Protein AF-A0A5C8RQK4-F1 (afdb_monomer)

pLDDT: mean 70.95, std 14.76, range [38.5, 92.75]

Sequence (192 aa):
AADLPRRAPPPVFTPVPVFTWTGAYFGINAGYGFDASERRGATVVGVSPQNAIFAGPAGGNRAGVLAFGGNRANDGFTGGGQVGYNYQFTPGSGVVIGVEADAQYVDFGQGRNRFSSATVAGGGILPGNLIYNPAGISSLDYFGTVRGRLGYAFDRTLVYGTGGFAYGSGGGRDFGSGVSRNDFQTGWAAGA

Nearest PDB structures (foldseek):
  8b0g-assembly1_B  TM=1.466E-01  e=3.497E-01  Homo sapiens

Secondary structure (DSSP, 8-state):
-PPPP-PPPPP-----------EEEEEEEEEEE---S--EEEEEEEE-GGG--EE-TTSSEE-EEEEEEEE----EEEEEEEEEEEEESSTTT-EEEEEEEEEEEEEE--PPEEEEEEESTT-EEPTT-----SS--EEEEEEEEEEEEEEEEETTEEEEEEEEEEEEEEEEEPTTT--EEEEEEEEEEEE-

Structure (mmCIF, N/CA/C/O backbone):
data_AF-A0A5C8RQK4-F1
#
_entry.id   AF-A0A5C8RQK4-F1
#
loop_
_atom_site.group_PDB
_atom_site.id
_atom_site.type_symbol
_atom_site.label_atom_id
_atom_site.label_alt_id
_atom_site.label_comp_id
_atom_site.label_asym_id
_atom_site.label_entity_id
_atom_site.label_seq_id
_atom_site.pdbx_PDB_ins_code
_atom_site.Cartn_x
_atom_site.Cartn_y
_atom_site.Cartn_z
_atom_site.occupancy
_atom_site.B_iso_or_equiv
_atom_site.auth_seq_id
_atom_site.auth_comp_id
_atom_site.auth_asym_id
_atom_site.auth_atom_id
_atom_site.pdbx_PDB_model_num
ATOM 1 N N . ALA A 1 1 ? -56.933 -27.175 63.019 1.00 41.28 1 ALA A N 1
ATOM 2 C CA . ALA A 1 1 ? -55.684 -26.942 62.270 1.00 41.28 1 ALA A CA 1
ATOM 3 C C . ALA A 1 1 ? -55.904 -25.718 61.391 1.00 41.28 1 ALA A C 1
ATOM 5 O O . ALA A 1 1 ? -56.891 -25.707 60.668 1.00 41.28 1 ALA A O 1
ATOM 6 N N . ALA A 1 2 ? -55.095 -24.669 61.547 1.00 42.94 2 ALA A N 1
ATOM 7 C CA . ALA A 1 2 ? -55.205 -23.433 60.772 1.00 42.94 2 ALA A CA 1
ATOM 8 C C . ALA A 1 2 ? -54.244 -23.502 59.578 1.00 42.94 2 ALA A C 1
ATOM 10 O O . ALA A 1 2 ? -53.072 -23.828 59.762 1.00 42.94 2 ALA A O 1
ATOM 11 N N . ASP A 1 3 ? -54.766 -23.251 58.380 1.00 51.94 3 ASP A N 1
ATOM 12 C CA . ASP A 1 3 ? -54.028 -23.274 57.117 1.00 51.94 3 ASP A CA 1
ATOM 13 C C . ASP A 1 3 ? -53.194 -21.989 56.975 1.00 51.94 3 ASP A C 1
ATOM 15 O O . ASP A 1 3 ? -53.690 -20.880 57.191 1.00 51.94 3 ASP A O 1
ATOM 19 N N . LEU A 1 4 ? -51.903 -22.143 56.682 1.00 55.47 4 LEU A N 1
ATOM 20 C CA . LEU A 1 4 ? -50.952 -21.037 56.556 1.00 55.47 4 LEU A CA 1
ATOM 21 C C . LEU A 1 4 ? -51.111 -20.377 55.177 1.00 55.47 4 LEU A C 1
ATOM 23 O O . LEU A 1 4 ? -51.179 -21.084 54.171 1.00 55.47 4 LEU A O 1
ATOM 27 N N . PRO A 1 5 ? -51.097 -19.036 55.071 1.00 55.34 5 PRO A N 1
ATOM 28 C CA . PRO A 1 5 ? -51.190 -18.381 53.775 1.00 55.34 5 PRO A CA 1
ATOM 29 C C . PRO A 1 5 ? -49.959 -18.713 52.922 1.00 55.34 5 PRO A C 1
ATOM 31 O O . PRO A 1 5 ? -48.816 -18.426 53.286 1.00 55.34 5 PRO A O 1
ATOM 34 N N . ARG A 1 6 ? -50.205 -19.319 51.756 1.00 57.88 6 ARG A N 1
ATOM 35 C CA . ARG A 1 6 ? -49.193 -19.615 50.739 1.00 57.88 6 ARG A CA 1
ATOM 36 C C . ARG A 1 6 ? -48.473 -18.326 50.338 1.00 57.88 6 ARG A C 1
ATOM 38 O O . ARG A 1 6 ? -49.058 -17.437 49.723 1.00 57.88 6 ARG A O 1
ATOM 45 N N . ARG A 1 7 ? -47.177 -18.253 50.646 1.00 54.84 7 ARG A N 1
ATOM 46 C CA . ARG A 1 7 ? -46.289 -17.172 50.208 1.00 54.84 7 ARG A CA 1
ATOM 47 C C . ARG A 1 7 ? -46.225 -17.169 48.679 1.00 54.84 7 ARG A C 1
ATOM 49 O O . ARG A 1 7 ? -45.820 -18.162 48.073 1.00 54.84 7 ARG A O 1
ATOM 56 N N . ALA A 1 8 ? -46.653 -16.073 48.057 1.00 61.91 8 ALA A N 1
ATOM 57 C CA . ALA A 1 8 ? -46.506 -15.883 46.620 1.00 61.91 8 ALA A CA 1
ATOM 58 C C . ALA A 1 8 ? -45.006 -15.875 46.249 1.00 61.91 8 ALA A C 1
ATOM 60 O O . ALA A 1 8 ? -44.211 -15.280 46.988 1.00 61.91 8 ALA A O 1
ATOM 61 N N . PRO A 1 9 ? -44.599 -16.531 45.144 1.00 63.09 9 PRO A N 1
ATOM 62 C CA . PRO A 1 9 ? -43.238 -16.429 44.634 1.00 63.09 9 PRO A CA 1
ATOM 63 C C . PRO A 1 9 ? -42.895 -14.955 44.371 1.00 63.09 9 PRO A C 1
ATOM 65 O O . PRO A 1 9 ? -43.750 -14.230 43.853 1.00 63.09 9 PRO A O 1
ATOM 68 N N . PRO A 1 10 ? -41.686 -14.489 44.730 1.00 66.69 10 PRO A N 1
ATOM 69 C CA . PRO A 1 10 ? -41.273 -13.130 44.418 1.00 66.69 10 PRO A CA 1
ATOM 70 C C . PRO A 1 10 ? -41.375 -12.887 42.900 1.00 66.69 10 PRO A C 1
ATOM 72 O O . PRO A 1 10 ? -41.090 -13.807 42.125 1.00 66.69 10 PRO A O 1
ATOM 75 N N . PRO A 1 11 ? -41.788 -11.681 42.464 1.00 66.06 11 PRO A N 1
ATOM 76 C CA . PRO A 1 11 ? -41.844 -11.341 41.049 1.00 66.06 11 PRO A CA 1
ATOM 77 C C . PRO A 1 11 ? -40.489 -11.623 40.400 1.00 66.06 11 PRO A C 1
ATOM 79 O O . PRO A 1 11 ? -39.452 -11.192 40.908 1.00 66.06 11 PRO A O 1
ATOM 82 N N . VAL A 1 12 ? -40.494 -12.353 39.285 1.00 61.59 12 VAL A N 1
ATOM 83 C CA . VAL A 1 12 ? -39.283 -12.561 38.490 1.00 61.59 12 VAL A CA 1
ATOM 84 C C . VAL A 1 12 ? -38.897 -11.203 37.913 1.00 61.59 12 VAL A C 1
ATOM 86 O O . VAL A 1 12 ? -39.587 -10.675 37.044 1.00 61.59 12 VAL A O 1
ATOM 89 N N . PHE A 1 13 ? -37.821 -10.612 38.430 1.00 52.38 13 PHE A N 1
ATOM 90 C CA . PHE A 1 13 ? -37.256 -9.390 37.876 1.00 52.38 13 PHE A CA 1
ATOM 91 C C . PHE A 1 13 ? -36.655 -9.730 36.512 1.00 52.38 13 PHE A C 1
ATOM 93 O O . PHE A 1 13 ? -35.546 -10.252 36.421 1.00 52.38 13 PHE A O 1
ATOM 100 N N . THR A 1 14 ? -37.403 -9.482 35.441 1.00 54.56 14 THR A N 1
ATOM 101 C CA . THR A 1 14 ? -36.837 -9.467 34.096 1.00 54.56 14 THR A CA 1
ATOM 102 C C . THR A 1 14 ? -36.140 -8.120 33.932 1.00 54.56 14 THR A C 1
ATOM 104 O O . THR A 1 14 ? -36.841 -7.102 33.931 1.00 54.56 14 THR A O 1
ATOM 107 N N . PRO A 1 15 ? -34.799 -8.058 33.842 1.00 58.47 15 PRO A N 1
ATOM 108 C CA . PRO A 1 15 ? -34.129 -6.794 33.582 1.00 58.47 15 PRO A CA 1
ATOM 109 C C . PRO A 1 15 ? -34.704 -6.210 32.292 1.00 58.47 15 PRO A C 1
ATOM 111 O O . PRO A 1 15 ? -34.715 -6.873 31.253 1.00 58.47 15 PRO A O 1
ATOM 114 N N . VAL A 1 16 ? -35.241 -4.991 32.379 1.00 59.34 16 VAL A N 1
ATOM 115 C CA . VAL A 1 16 ? -35.708 -4.251 31.205 1.00 59.34 16 VAL A CA 1
ATOM 116 C C . VAL A 1 16 ? -34.526 -4.176 30.239 1.00 59.34 16 VAL A C 1
ATOM 118 O O . VAL A 1 16 ? -33.445 -3.775 30.678 1.00 59.34 16 VAL A O 1
ATOM 121 N N . PRO A 1 17 ? -34.674 -4.571 28.962 1.00 57.50 17 PRO A N 1
ATOM 122 C CA . PRO A 1 17 ? -33.604 -4.431 27.986 1.00 57.50 17 PRO A CA 1
ATOM 123 C C . PRO A 1 17 ? -33.284 -2.944 27.819 1.00 57.50 17 PRO A C 1
ATOM 125 O O . PRO A 1 17 ? -33.982 -2.217 27.114 1.00 57.50 17 PRO A O 1
ATOM 128 N N . VAL A 1 18 ? -32.258 -2.466 28.518 1.00 66.00 18 VAL A N 1
ATOM 129 C CA . VAL A 1 18 ? -31.740 -1.115 28.322 1.00 66.00 18 VAL A CA 1
ATOM 130 C C . VAL A 1 18 ? -30.799 -1.196 27.133 1.00 66.00 18 VAL A C 1
ATOM 132 O O . VAL A 1 18 ? -29.869 -2.003 27.124 1.00 66.00 18 VAL A O 1
ATOM 135 N N . PHE A 1 19 ? -31.062 -0.381 26.114 1.00 66.12 19 PHE A N 1
ATOM 136 C CA . PHE A 1 19 ? -30.133 -0.210 25.008 1.00 66.12 19 PHE A CA 1
ATOM 137 C C . PHE A 1 19 ? -28.755 0.171 25.567 1.00 66.12 19 PHE A C 1
ATOM 139 O O . PHE A 1 19 ? -28.634 1.106 26.360 1.00 66.12 19 PHE A O 1
ATOM 146 N N . THR A 1 20 ? -27.732 -0.589 25.190 1.00 72.69 20 THR A N 1
ATOM 147 C CA . THR A 1 20 ? -26.355 -0.380 25.628 1.00 72.69 20 THR A CA 1
ATOM 148 C C . THR A 1 20 ? -25.448 -0.351 24.416 1.00 72.69 20 THR A C 1
ATOM 150 O O . THR A 1 20 ? -25.589 -1.165 23.504 1.00 72.69 20 THR A O 1
ATOM 153 N N . TRP A 1 21 ? -24.498 0.578 24.424 1.00 76.62 21 TRP A N 1
ATOM 154 C CA . TRP A 1 21 ? -23.423 0.609 23.439 1.00 76.62 21 TRP A CA 1
ATOM 155 C C . TRP A 1 21 ? -22.347 -0.441 23.731 1.00 76.62 21 TRP A C 1
ATOM 157 O O . TRP A 1 21 ? -21.416 -0.575 22.942 1.00 76.62 21 TRP A O 1
ATOM 167 N N . THR A 1 22 ? -22.456 -1.188 24.839 1.00 83.69 22 THR A N 1
ATOM 168 C CA . THR A 1 22 ? -21.525 -2.270 25.171 1.00 83.69 22 THR A CA 1
ATOM 169 C C . THR A 1 22 ? -21.637 -3.411 24.167 1.00 83.69 22 THR A C 1
ATOM 171 O O . THR A 1 22 ? -22.677 -4.061 24.067 1.00 83.69 22 THR A O 1
ATOM 174 N N . GLY A 1 23 ? -20.540 -3.698 23.471 1.00 83.88 23 GLY A N 1
ATOM 175 C CA . GLY A 1 23 ? -20.480 -4.792 22.512 1.00 83.88 23 GLY A CA 1
ATOM 176 C C . GLY A 1 23 ? -19.185 -4.824 21.709 1.00 83.88 23 GLY A C 1
ATOM 177 O O . GLY A 1 23 ? -18.544 -3.796 21.476 1.00 83.88 23 GLY A O 1
ATOM 178 N N . ALA A 1 24 ? -18.816 -6.030 21.277 1.00 88.75 24 ALA A N 1
ATOM 179 C CA . ALA A 1 24 ? -17.803 -6.232 20.251 1.00 88.75 24 ALA A CA 1
ATOM 180 C C . ALA A 1 24 ? -18.425 -6.017 18.871 1.00 88.75 24 ALA A C 1
ATOM 182 O O . ALA A 1 24 ? -19.568 -6.410 18.629 1.00 88.75 24 ALA A O 1
ATOM 183 N N . TYR A 1 25 ? -17.657 -5.450 17.954 1.00 86.12 25 TYR A N 1
ATOM 184 C CA . TYR A 1 25 ? -18.027 -5.382 16.552 1.00 86.12 25 TYR A CA 1
ATOM 185 C C . TYR A 1 25 ? -16.796 -5.587 15.677 1.00 86.12 25 TYR A C 1
ATOM 187 O O . TYR A 1 25 ? -15.661 -5.335 16.081 1.00 86.12 25 TYR A O 1
ATOM 195 N N . PHE A 1 26 ? -17.029 -6.049 14.460 1.00 91.81 26 PHE A N 1
ATOM 196 C CA . PHE A 1 26 ? -15.998 -6.189 13.448 1.00 91.81 26 PHE A CA 1
ATOM 197 C C . PHE A 1 26 ? -16.588 -5.850 12.083 1.00 91.81 26 PHE A C 1
ATOM 199 O O . PHE A 1 26 ? -17.802 -5.911 11.882 1.00 91.81 26 PHE A O 1
ATOM 206 N N . GLY A 1 27 ? -15.723 -5.480 11.153 1.00 86.50 27 GLY A N 1
ATOM 207 C CA . GLY A 1 27 ? -16.063 -5.201 9.771 1.00 86.50 27 GLY A CA 1
ATOM 208 C C . GLY A 1 27 ? -14.940 -5.670 8.864 1.00 86.50 27 GLY A C 1
ATOM 209 O O . GLY A 1 27 ? -13.779 -5.698 9.265 1.00 86.50 27 GLY A O 1
ATOM 210 N N . ILE A 1 28 ? -15.299 -6.046 7.644 1.00 92.38 28 ILE A N 1
ATOM 211 C CA . ILE A 1 28 ? -14.356 -6.352 6.574 1.00 92.38 28 ILE A CA 1
ATOM 212 C C . ILE A 1 28 ? -14.765 -5.562 5.337 1.00 92.38 28 ILE A C 1
ATOM 214 O O . ILE A 1 28 ? -15.954 -5.348 5.094 1.00 92.38 28 ILE A O 1
ATOM 218 N N . ASN A 1 29 ? -13.785 -5.138 4.556 1.00 87.19 29 ASN A N 1
ATOM 219 C CA . ASN A 1 29 ? -13.990 -4.492 3.273 1.00 87.19 29 ASN A CA 1
ATOM 220 C C . ASN A 1 29 ? -13.069 -5.124 2.234 1.00 87.19 29 ASN A C 1
ATOM 222 O O . ASN A 1 29 ? -11.950 -5.527 2.532 1.00 87.19 29 ASN A O 1
ATOM 226 N N . ALA A 1 30 ? -13.552 -5.210 1.004 1.00 90.75 30 ALA A N 1
ATOM 227 C CA . ALA A 1 30 ? -12.785 -5.669 -0.138 1.00 90.75 30 ALA A CA 1
ATOM 228 C C . ALA A 1 30 ? -13.241 -4.895 -1.370 1.00 90.75 30 ALA A C 1
ATOM 230 O O . ALA A 1 30 ? -14.419 -4.551 -1.494 1.00 90.75 30 ALA A O 1
ATOM 231 N N . GLY A 1 31 ? -12.315 -4.617 -2.271 1.00 84.62 31 GLY A N 1
ATOM 232 C CA . GLY A 1 31 ? -12.558 -3.863 -3.484 1.00 84.62 31 GLY A CA 1
ATOM 233 C C . GLY A 1 31 ? -11.535 -4.210 -4.551 1.00 84.62 31 GLY A C 1
ATOM 234 O O . GLY A 1 31 ? -10.503 -4.820 -4.289 1.00 84.62 31 GLY A O 1
ATOM 235 N N . TYR A 1 32 ? -11.833 -3.821 -5.780 1.00 83.88 32 TYR A N 1
ATOM 236 C CA . TYR A 1 32 ? -10.884 -3.891 -6.877 1.00 83.88 32 TYR A CA 1
ATOM 237 C C . TYR A 1 32 ? -10.901 -2.543 -7.585 1.00 83.88 32 TYR A C 1
ATOM 239 O O . TYR A 1 32 ? -11.947 -2.092 -8.056 1.00 83.88 32 TYR A O 1
ATOM 247 N N . GLY A 1 33 ? -9.757 -1.870 -7.579 1.00 79.00 33 GLY A N 1
ATOM 248 C CA . GLY A 1 33 ? -9.553 -0.620 -8.291 1.00 79.00 33 GLY A CA 1
ATOM 249 C C . GLY A 1 33 ? -8.993 -0.910 -9.672 1.00 79.00 33 GLY A C 1
ATOM 250 O O . GLY A 1 33 ? -8.124 -1.763 -9.822 1.00 79.00 33 GLY A O 1
ATOM 251 N N . PHE A 1 34 ? -9.468 -0.186 -10.675 1.00 77.75 34 PHE A N 1
ATOM 252 C CA . PHE A 1 34 ? -8.843 -0.145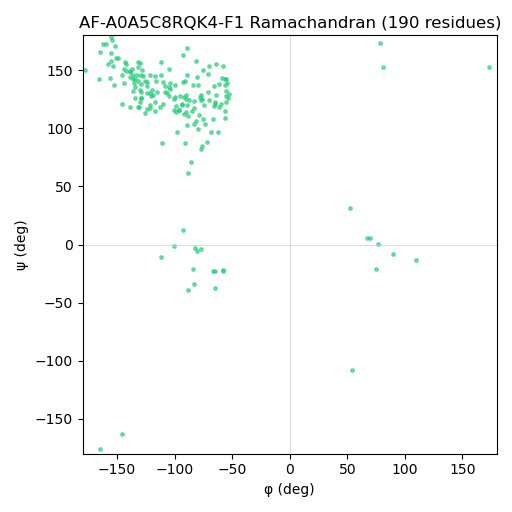 -11.988 1.00 77.75 34 PHE A CA 1
ATOM 253 C C . PHE A 1 34 ? -8.662 1.312 -12.393 1.00 77.75 34 PHE A C 1
ATOM 255 O O . PHE A 1 34 ? -9.572 2.133 -12.267 1.00 77.75 34 PHE A O 1
ATOM 262 N N . ASP A 1 35 ? -7.467 1.638 -12.870 1.00 71.81 35 ASP A N 1
ATOM 263 C CA . ASP A 1 35 ? -7.172 2.954 -13.418 1.00 71.81 35 ASP A CA 1
ATOM 264 C C . ASP A 1 35 ? -7.465 2.937 -14.927 1.00 71.81 35 ASP A C 1
ATOM 266 O O . ASP A 1 35 ? -6.816 2.224 -15.692 1.00 71.81 35 ASP A O 1
ATOM 270 N N . ALA A 1 36 ? -8.471 3.702 -15.363 1.00 67.19 36 ALA A N 1
ATOM 271 C CA . ALA A 1 36 ? -8.817 3.847 -16.781 1.00 67.19 36 ALA A CA 1
ATOM 272 C C . ALA A 1 36 ? -7.947 4.892 -17.512 1.00 67.19 36 ALA A C 1
ATOM 274 O O . ALA A 1 36 ? -8.105 5.109 -18.715 1.00 67.19 36 ALA A O 1
ATOM 275 N N . SER A 1 37 ? -7.053 5.577 -16.795 1.00 61.47 37 SER A N 1
ATOM 276 C CA . SER A 1 37 ? -6.161 6.597 -17.328 1.00 61.47 37 SER A CA 1
ATOM 277 C C . SER A 1 37 ? -4.788 6.008 -17.663 1.00 61.47 37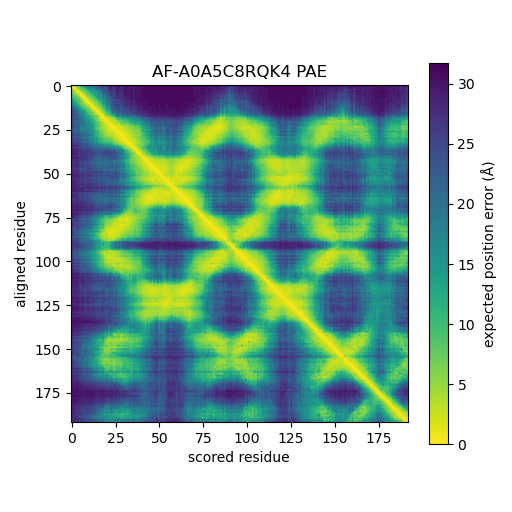 SER A C 1
ATOM 279 O O . SER A 1 37 ? -4.012 5.591 -16.806 1.00 61.47 37 SER A O 1
ATOM 281 N N . GLU A 1 38 ? -4.425 6.022 -18.947 1.00 60.09 38 GLU A N 1
ATOM 282 C CA . GLU A 1 38 ? -3.046 5.756 -19.354 1.00 60.09 38 GLU A CA 1
ATOM 283 C C . GLU A 1 38 ? -2.158 6.950 -18.973 1.00 60.09 38 GLU A C 1
ATOM 285 O O . GLU A 1 38 ? -1.916 7.864 -19.766 1.00 60.09 38 GLU A O 1
ATOM 290 N N . ARG A 1 39 ? -1.613 6.949 -17.754 1.00 58.88 39 ARG A N 1
ATOM 291 C CA . ARG A 1 39 ? -0.540 7.883 -17.387 1.00 58.88 39 ARG A CA 1
ATOM 292 C C . ARG A 1 39 ? 0.779 7.411 -17.991 1.00 58.88 39 ARG A C 1
ATOM 294 O O . ARG A 1 39 ? 1.581 6.746 -17.337 1.00 58.88 39 ARG A O 1
ATOM 301 N N . ARG A 1 40 ? 1.014 7.779 -19.253 1.00 61.59 40 ARG A N 1
ATOM 302 C CA . ARG A 1 40 ? 2.294 7.576 -19.947 1.00 61.59 40 ARG A CA 1
ATOM 303 C C . ARG A 1 40 ? 3.309 8.620 -19.476 1.00 61.59 40 ARG A C 1
ATOM 305 O O . ARG A 1 40 ? 3.511 9.645 -20.117 1.00 61.59 40 ARG A O 1
ATOM 312 N N . GLY A 1 41 ? 3.938 8.369 -18.332 1.00 63.94 41 GLY A N 1
ATOM 313 C CA . GLY A 1 41 ? 5.126 9.110 -17.910 1.00 63.94 41 GLY A CA 1
ATOM 314 C C . GLY A 1 41 ? 6.370 8.413 -18.447 1.00 63.94 41 GLY A C 1
ATOM 315 O O . GLY A 1 41 ? 6.750 7.374 -17.911 1.00 63.94 41 GLY A O 1
ATOM 316 N N . ALA A 1 42 ? 6.981 8.943 -19.507 1.00 72.88 42 ALA A N 1
ATOM 317 C CA . ALA A 1 42 ? 8.265 8.444 -19.990 1.00 72.88 42 ALA A CA 1
ATOM 318 C C . ALA A 1 42 ? 9.403 9.230 -19.333 1.00 72.88 42 ALA A C 1
ATOM 320 O O . ALA A 1 42 ? 9.431 10.457 -19.422 1.00 72.88 42 ALA A O 1
ATOM 321 N N . THR A 1 43 ? 10.358 8.534 -18.715 1.00 78.25 43 THR A N 1
ATOM 322 C CA . THR A 1 43 ? 11.622 9.166 -18.325 1.00 78.25 43 THR A CA 1
ATOM 323 C C . THR A 1 43 ? 12.594 9.030 -19.483 1.00 78.25 43 THR A C 1
ATOM 325 O O . THR A 1 43 ? 12.911 7.917 -19.906 1.00 78.25 43 THR A O 1
ATOM 328 N N . VAL A 1 44 ? 13.055 10.162 -20.006 1.00 82.69 44 VAL A N 1
ATOM 329 C CA . VAL A 1 44 ? 13.986 10.223 -21.135 1.00 82.69 44 VAL A CA 1
ATOM 330 C C . VAL A 1 44 ? 15.278 10.870 -20.657 1.00 82.69 44 VAL A C 1
ATOM 332 O O . VAL A 1 44 ? 15.263 11.991 -20.156 1.00 82.69 44 VAL A O 1
ATOM 335 N N . VAL A 1 45 ? 16.392 10.158 -20.804 1.00 85.81 45 VAL A N 1
ATOM 336 C CA . VAL A 1 45 ? 17.726 10.619 -20.411 1.00 85.81 45 VAL A CA 1
ATOM 337 C C . VAL A 1 45 ? 18.570 10.809 -21.662 1.00 85.81 45 VAL A C 1
ATOM 339 O O . VAL A 1 45 ? 18.823 9.859 -22.408 1.00 85.81 45 VAL A O 1
ATOM 342 N N . GLY A 1 46 ? 19.013 12.046 -21.883 1.00 88.56 46 GLY A N 1
ATOM 343 C CA . GLY A 1 46 ? 20.022 12.359 -22.886 1.00 88.56 46 GLY A CA 1
ATOM 344 C C . GLY A 1 46 ? 21.401 11.946 -22.386 1.00 88.56 46 GLY A C 1
ATOM 345 O O . GLY A 1 46 ? 21.827 12.357 -21.309 1.00 88.56 46 GLY A O 1
ATOM 346 N N . VAL A 1 47 ? 22.103 11.138 -23.171 1.00 89.62 47 VAL A N 1
ATOM 347 C CA . VAL A 1 47 ? 23.444 10.655 -22.855 1.00 89.62 47 VAL A CA 1
ATOM 348 C C . VAL A 1 47 ? 24.431 11.313 -23.799 1.00 89.62 47 VAL A C 1
ATOM 350 O O . VAL A 1 47 ? 24.334 11.165 -25.016 1.00 89.62 47 VAL A O 1
ATOM 353 N N . SER A 1 48 ? 25.400 12.033 -23.244 1.00 90.69 48 SER A N 1
ATOM 354 C CA . SER A 1 48 ? 26.484 12.615 -24.029 1.00 90.69 48 SER A CA 1
ATOM 355 C C . SER A 1 48 ? 27.592 11.585 -24.325 1.00 90.69 48 SER A C 1
ATOM 357 O O . SER A 1 48 ? 27.747 10.620 -23.566 1.00 90.69 48 SER A O 1
ATOM 359 N N . PRO A 1 49 ? 28.413 11.790 -25.376 1.00 88.38 49 PRO A N 1
ATOM 360 C CA . PRO A 1 49 ? 29.512 10.883 -25.727 1.00 88.38 49 PRO A CA 1
ATOM 361 C C . PRO A 1 49 ? 30.542 10.677 -24.604 1.00 88.38 49 PRO A C 1
ATOM 363 O O . PRO A 1 49 ? 31.235 9.664 -24.576 1.00 88.38 49 PRO A O 1
ATOM 366 N N . GLN A 1 50 ? 30.650 11.615 -23.661 1.00 88.69 50 GLN A N 1
ATOM 367 C CA . GLN A 1 50 ? 31.582 11.526 -22.534 1.00 88.69 50 GLN A CA 1
ATOM 368 C C . GLN A 1 50 ? 31.231 10.392 -21.559 1.00 88.69 50 GLN A C 1
ATOM 370 O O . GLN A 1 50 ? 32.118 9.894 -20.878 1.00 88.69 50 GLN A O 1
ATOM 375 N N . ASN A 1 51 ? 29.971 9.944 -21.525 1.00 83.50 51 ASN A N 1
ATOM 376 C CA . ASN A 1 51 ? 29.515 8.895 -20.605 1.00 83.50 51 ASN A CA 1
ATOM 377 C C . ASN A 1 51 ? 29.848 7.467 -21.072 1.00 83.50 51 ASN A C 1
ATOM 379 O O . ASN A 1 51 ? 29.556 6.523 -20.351 1.00 83.50 51 ASN A O 1
ATOM 383 N N . ALA A 1 52 ? 30.402 7.289 -22.280 1.00 87.19 52 ALA A N 1
ATOM 384 C CA . ALA A 1 52 ? 30.816 5.982 -22.809 1.00 87.19 52 ALA A CA 1
ATOM 385 C C . ALA A 1 52 ? 29.736 4.871 -22.774 1.00 87.19 52 ALA A C 1
ATOM 387 O O . ALA A 1 52 ? 30.051 3.689 -22.660 1.00 87.19 52 ALA A O 1
ATOM 388 N N . ILE A 1 53 ? 28.454 5.236 -22.900 1.00 88.75 53 ILE A N 1
ATOM 389 C CA . ILE A 1 53 ? 27.338 4.271 -22.887 1.00 88.75 53 ILE A CA 1
ATOM 390 C C . ILE A 1 53 ? 27.034 3.742 -24.293 1.00 88.75 53 ILE A C 1
ATOM 392 O O . ILE A 1 53 ? 26.741 2.561 -24.461 1.00 88.75 53 ILE A O 1
ATOM 396 N N . PHE A 1 54 ? 27.104 4.599 -25.313 1.00 91.69 54 PHE A N 1
ATOM 397 C CA . PHE A 1 54 ? 26.823 4.236 -26.703 1.00 91.69 54 PHE A CA 1
ATOM 398 C C . PHE A 1 54 ? 28.089 4.276 -27.554 1.00 91.69 54 PHE A C 1
ATOM 400 O O . PHE A 1 54 ? 28.917 5.170 -27.376 1.00 91.69 54 PHE A O 1
ATOM 407 N N . ALA A 1 55 ? 28.194 3.377 -28.532 1.00 92.06 55 ALA A N 1
ATOM 408 C CA . ALA A 1 55 ? 29.229 3.407 -29.564 1.00 92.06 55 ALA A CA 1
ATOM 409 C C . ALA A 1 55 ? 28.635 3.311 -30.970 1.00 92.06 55 ALA A C 1
ATOM 411 O O . ALA A 1 55 ? 27.576 2.720 -31.175 1.00 92.06 55 ALA A O 1
ATOM 412 N N . GLY A 1 56 ? 29.330 3.913 -31.937 1.00 89.31 56 GLY A N 1
ATOM 413 C CA . GLY A 1 56 ? 28.993 3.810 -33.356 1.00 89.31 56 GLY A CA 1
ATOM 414 C C . GLY A 1 56 ? 29.665 2.612 -34.044 1.00 89.31 56 GLY A C 1
ATOM 415 O O . GLY A 1 56 ? 30.606 2.038 -33.496 1.00 89.31 56 GLY A O 1
ATOM 416 N N . PRO A 1 57 ? 29.257 2.282 -35.280 1.00 83.56 57 PRO A N 1
ATOM 417 C CA . PRO A 1 57 ? 29.765 1.119 -36.017 1.00 83.56 57 PRO A CA 1
ATOM 418 C C . PRO A 1 57 ? 31.259 1.211 -36.375 1.00 83.56 57 PRO A C 1
ATOM 420 O O . PRO A 1 57 ? 31.914 0.192 -36.548 1.00 83.56 57 PRO A O 1
ATOM 423 N N . ALA A 1 58 ? 31.820 2.423 -36.437 1.00 85.38 58 ALA A N 1
ATOM 424 C CA . ALA A 1 58 ? 33.254 2.667 -36.631 1.00 85.38 58 ALA A CA 1
ATOM 425 C C . ALA A 1 58 ? 34.035 2.823 -35.306 1.00 85.38 58 ALA A C 1
ATOM 427 O O . ALA A 1 58 ? 35.169 3.297 -35.304 1.00 85.38 58 ALA A O 1
ATOM 428 N N . GLY A 1 59 ? 33.420 2.484 -34.169 1.00 80.94 59 GLY A N 1
ATOM 429 C CA . GLY A 1 59 ? 33.989 2.698 -32.843 1.00 80.94 59 GLY A CA 1
ATOM 430 C C . GLY A 1 59 ? 33.873 4.139 -32.325 1.00 80.94 59 GLY A C 1
ATOM 431 O O . GLY A 1 59 ? 33.428 5.076 -33.004 1.00 80.94 59 GLY A O 1
ATOM 432 N N . GLY A 1 60 ? 34.268 4.302 -31.061 1.00 86.94 60 GLY A N 1
ATOM 433 C CA . GLY A 1 60 ? 34.214 5.558 -30.318 1.00 86.94 60 GLY A CA 1
ATOM 434 C C . GLY A 1 60 ? 32.837 5.877 -29.731 1.00 86.94 60 GLY A C 1
ATOM 435 O O . GLY A 1 60 ? 31.795 5.487 -30.266 1.00 86.94 60 GLY A O 1
ATOM 436 N N . ASN A 1 61 ? 32.847 6.633 -28.635 1.00 92.75 61 ASN A N 1
ATOM 437 C CA . ASN A 1 61 ? 31.641 6.934 -27.874 1.00 92.75 61 ASN A CA 1
ATOM 438 C C . ASN A 1 61 ? 30.716 7.889 -28.634 1.00 92.75 61 ASN A C 1
ATOM 440 O O . ASN A 1 61 ? 31.170 8.768 -29.376 1.00 92.75 61 ASN A O 1
ATOM 444 N N . ARG A 1 62 ? 29.407 7.725 -28.459 1.00 92.12 62 ARG A N 1
ATOM 445 C CA . ARG A 1 62 ? 28.379 8.522 -29.132 1.00 92.12 62 ARG A CA 1
ATOM 446 C C . ARG A 1 62 ? 27.345 9.034 -28.150 1.00 92.12 62 ARG A C 1
ATOM 448 O O . ARG A 1 62 ? 27.152 8.487 -27.068 1.00 92.12 62 ARG A O 1
ATOM 455 N N . ALA A 1 63 ? 26.685 10.107 -28.567 1.00 91.69 63 ALA A N 1
ATOM 456 C CA . ALA A 1 63 ? 25.490 10.559 -27.894 1.00 91.69 63 ALA A CA 1
ATOM 457 C C . ALA A 1 63 ? 24.362 9.555 -28.151 1.00 91.69 63 ALA A C 1
ATOM 459 O O . ALA A 1 63 ? 24.333 8.865 -29.177 1.00 91.69 63 ALA A O 1
ATOM 460 N N . GLY A 1 64 ? 23.414 9.494 -27.237 1.00 91.44 64 GLY A N 1
ATOM 461 C CA . GLY A 1 64 ? 22.214 8.706 -27.425 1.00 91.44 64 GLY A CA 1
ATOM 462 C C . GLY A 1 64 ? 21.153 9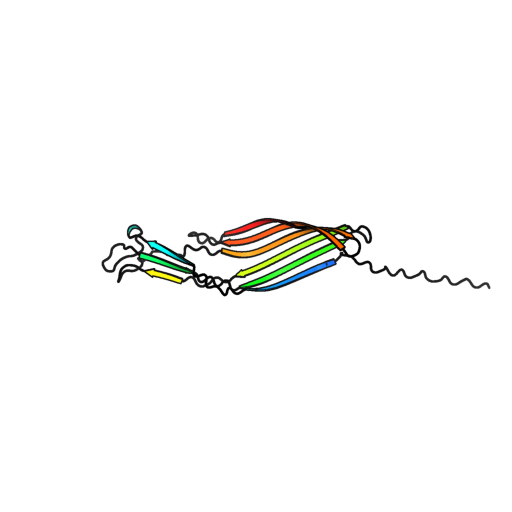.084 -26.420 1.00 91.44 64 GLY A C 1
ATOM 463 O O . GLY A 1 64 ? 21.304 10.017 -25.632 1.00 91.44 64 GLY A O 1
ATOM 464 N N . VAL A 1 65 ? 20.060 8.349 -26.473 1.00 90.44 65 VAL A N 1
ATOM 465 C CA . VAL A 1 65 ? 18.907 8.539 -25.614 1.00 90.44 65 VAL A CA 1
ATOM 466 C C . VAL A 1 65 ? 18.551 7.196 -25.008 1.00 90.44 65 VAL A C 1
ATOM 468 O O . VAL A 1 65 ? 18.435 6.193 -25.714 1.00 90.44 65 VAL A O 1
ATOM 471 N N . LEU A 1 66 ? 18.363 7.194 -23.694 1.00 89.12 66 LEU A N 1
ATOM 472 C CA . LEU A 1 66 ? 17.748 6.098 -22.959 1.00 89.12 66 LEU A CA 1
ATOM 473 C C . LEU A 1 66 ? 16.331 6.530 -22.597 1.00 89.12 66 LEU A C 1
ATOM 475 O O . LEU A 1 66 ? 16.132 7.612 -22.046 1.00 89.12 66 LEU A O 1
ATOM 479 N N . ALA A 1 67 ? 15.346 5.705 -22.926 1.00 86.62 67 ALA A N 1
ATOM 480 C CA . ALA A 1 67 ? 13.945 5.968 -22.648 1.00 86.62 67 ALA A CA 1
ATOM 481 C C . ALA A 1 67 ? 13.349 4.816 -21.840 1.00 86.62 67 ALA A C 1
ATOM 483 O O . ALA A 1 67 ? 13.466 3.642 -22.202 1.00 86.62 67 ALA A O 1
ATOM 484 N N . PHE A 1 68 ? 12.668 5.176 -20.758 1.00 82.44 68 PHE A N 1
ATOM 485 C CA . PHE A 1 68 ? 11.955 4.250 -19.893 1.00 82.44 68 PHE A CA 1
ATOM 486 C C . PHE A 1 68 ? 10.472 4.595 -19.935 1.00 82.44 68 PHE A C 1
ATOM 488 O O . PHE A 1 68 ? 10.064 5.684 -19.528 1.00 82.44 68 PHE A O 1
ATOM 495 N N . GLY A 1 69 ? 9.666 3.676 -20.459 1.00 73.62 69 GLY A N 1
ATOM 496 C CA . GLY A 1 69 ? 8.213 3.779 -20.446 1.00 73.62 69 GLY A CA 1
ATOM 497 C C . GLY A 1 69 ? 7.648 3.064 -19.226 1.00 73.62 69 GLY A C 1
ATOM 498 O O . GLY A 1 69 ? 7.857 1.859 -19.074 1.00 73.62 69 GLY A O 1
ATOM 499 N N . GLY A 1 70 ? 6.921 3.795 -18.381 1.00 65.19 70 GLY A N 1
ATOM 500 C CA . GLY A 1 70 ? 6.078 3.214 -17.343 1.00 65.19 70 GLY A CA 1
ATOM 501 C C . GLY A 1 70 ? 4.621 3.216 -17.790 1.00 65.19 70 GLY A C 1
ATOM 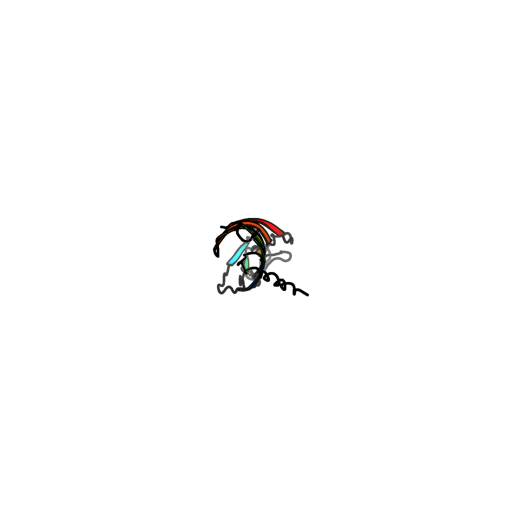502 O O . GLY A 1 70 ? 4.031 4.283 -17.954 1.00 65.19 70 GLY A O 1
ATOM 503 N N . ASN A 1 71 ? 4.024 2.036 -17.959 1.00 62.16 71 ASN A N 1
ATOM 504 C CA . ASN A 1 71 ? 2.570 1.918 -17.945 1.00 62.16 71 ASN A CA 1
ATOM 505 C C . ASN A 1 71 ? 2.153 1.826 -16.474 1.00 62.16 71 ASN A C 1
ATOM 507 O O . ASN A 1 71 ? 2.336 0.786 -15.853 1.00 62.16 71 ASN A O 1
ATOM 511 N N . ARG A 1 72 ? 1.627 2.914 -15.905 1.00 61.56 72 ARG A N 1
ATOM 512 C CA . ARG A 1 72 ? 1.009 2.889 -14.572 1.00 61.56 72 ARG A CA 1
ATOM 513 C C . ARG A 1 72 ? -0.452 2.476 -14.722 1.00 61.56 72 ARG A C 1
ATOM 515 O O . ARG A 1 72 ? -1.335 3.317 -14.625 1.00 61.56 72 ARG A O 1
ATOM 522 N N . ALA A 1 73 ? -0.690 1.212 -15.056 1.00 60.03 73 ALA A N 1
ATOM 523 C CA . ALA A 1 73 ? -1.992 0.621 -14.782 1.00 60.03 73 ALA A CA 1
ATOM 524 C C . ALA A 1 73 ? -1.956 0.262 -13.297 1.00 60.03 73 ALA A C 1
ATOM 526 O O . ALA A 1 73 ? -1.286 -0.690 -12.920 1.00 60.03 73 ALA A O 1
ATOM 527 N N . ASN A 1 74 ? -2.543 1.115 -12.458 1.00 67.12 74 ASN A N 1
ATOM 528 C CA . ASN A 1 74 ? -2.685 0.840 -11.032 1.00 67.12 74 ASN A CA 1
ATOM 529 C C . ASN A 1 74 ? -4.001 0.078 -10.839 1.00 67.12 74 ASN A C 1
ATOM 531 O O . ASN A 1 74 ? -4.949 0.599 -10.253 1.00 67.12 74 ASN A O 1
ATOM 535 N N . ASP A 1 75 ? -4.103 -1.103 -11.441 1.00 76.44 75 ASP A N 1
ATOM 536 C CA . ASP A 1 75 ? -5.187 -2.035 -11.171 1.00 76.44 75 ASP A CA 1
ATOM 537 C C . ASP A 1 75 ? -4.779 -2.972 -10.038 1.00 76.44 75 ASP A C 1
ATOM 539 O O . ASP A 1 75 ? -3.613 -3.343 -9.903 1.00 76.44 75 ASP A O 1
ATOM 543 N N . GLY A 1 76 ? -5.716 -3.279 -9.151 1.00 76.38 76 GLY A N 1
ATOM 544 C CA . GLY A 1 76 ? -5.321 -3.828 -7.871 1.00 76.38 76 GLY A CA 1
ATOM 545 C C . GLY A 1 76 ? -6.459 -4.185 -6.947 1.00 76.38 76 GLY A C 1
ATOM 546 O O . GLY A 1 76 ? -7.518 -3.553 -6.960 1.00 76.38 76 GLY A O 1
ATOM 547 N N . PHE A 1 77 ? -6.224 -5.196 -6.118 1.00 78.38 77 PHE A N 1
ATOM 548 C CA . PHE A 1 77 ? -7.149 -5.560 -5.058 1.00 78.38 77 PHE A CA 1
ATOM 549 C C . PHE A 1 77 ? -6.896 -4.688 -3.828 1.00 78.38 77 PHE A C 1
ATOM 551 O O . PHE A 1 77 ? -5.758 -4.456 -3.423 1.00 78.38 77 PHE A O 1
ATOM 558 N N . THR A 1 78 ? -7.974 -4.219 -3.214 1.00 85.94 78 THR A N 1
ATOM 559 C CA . THR A 1 78 ? -7.944 -3.560 -1.913 1.00 85.94 78 THR A CA 1
ATOM 560 C C . THR A 1 78 ? -8.724 -4.410 -0.930 1.00 85.94 78 THR A C 1
ATOM 562 O O . THR A 1 78 ? -9.751 -5.001 -1.264 1.00 85.94 78 THR A O 1
ATOM 565 N N . GLY A 1 79 ? -8.236 -4.508 0.295 1.00 85.25 79 GLY A N 1
ATOM 566 C CA . GLY A 1 79 ? -8.862 -5.336 1.309 1.00 85.25 79 GLY A CA 1
ATOM 567 C C . GLY A 1 79 ? -8.503 -4.847 2.689 1.00 85.25 79 GLY A C 1
ATOM 568 O O . GLY A 1 79 ? -7.386 -4.417 2.928 1.00 85.25 79 GLY A O 1
ATOM 569 N N . GLY A 1 80 ? -9.438 -4.915 3.614 1.00 85.75 80 GLY A N 1
ATOM 570 C CA . GLY A 1 80 ? -9.203 -4.447 4.959 1.00 85.75 80 GLY A CA 1
ATOM 571 C C . GLY A 1 80 ? -10.215 -4.985 5.937 1.00 85.75 80 GLY A C 1
ATOM 572 O O . GLY A 1 80 ? -11.193 -5.648 5.585 1.00 85.75 80 GLY A O 1
ATOM 573 N N . GLY A 1 81 ? -9.948 -4.706 7.196 1.00 85.88 81 GLY A N 1
ATOM 574 C CA . GLY A 1 81 ? -10.833 -5.060 8.276 1.00 85.88 81 GLY A CA 1
ATOM 575 C C . GLY A 1 81 ? -10.633 -4.147 9.461 1.00 85.88 81 GLY A C 1
ATOM 576 O O . GLY A 1 81 ? -9.587 -3.525 9.635 1.00 85.88 81 GLY A O 1
ATOM 577 N N . GLN A 1 82 ? -11.667 -4.082 10.281 1.00 84.31 82 GLN A N 1
ATOM 578 C CA . GLN A 1 82 ? -11.645 -3.375 11.543 1.00 84.31 82 GLN A CA 1
ATOM 579 C C . GLN A 1 82 ? -12.302 -4.226 12.614 1.00 84.31 82 GLN A C 1
ATOM 581 O O . GLN A 1 82 ? -13.259 -4.957 12.359 1.00 84.31 82 GLN A O 1
ATOM 586 N N . VAL A 1 83 ? -11.794 -4.119 13.829 1.00 86.25 83 VAL A N 1
ATOM 587 C CA . VAL A 1 83 ? -12.357 -4.754 15.011 1.00 86.25 83 VAL A CA 1
ATOM 588 C C . VAL A 1 83 ? -12.376 -3.740 16.134 1.00 86.25 83 VAL A C 1
ATOM 590 O O . VAL A 1 83 ? -11.433 -2.974 16.319 1.00 86.25 83 VAL A O 1
ATOM 593 N N . GLY A 1 84 ? -13.458 -3.723 16.893 1.00 85.31 84 GLY A N 1
ATOM 594 C CA . GLY A 1 84 ? -13.601 -2.809 18.002 1.00 85.31 84 GLY A CA 1
ATOM 595 C C . GLY A 1 84 ? -14.436 -3.385 19.124 1.00 85.31 84 GLY A C 1
ATOM 596 O O . GLY A 1 84 ? -15.208 -4.330 18.961 1.00 85.31 84 GLY A O 1
ATOM 597 N N . TYR A 1 85 ? -14.259 -2.788 20.290 1.00 83.62 85 TYR A N 1
ATOM 598 C CA . TYR A 1 85 ? -15.042 -3.097 21.469 1.00 83.62 85 TYR A CA 1
ATOM 599 C C . TYR A 1 85 ? -15.441 -1.805 22.157 1.00 83.62 85 TYR A C 1
ATOM 601 O O . TYR A 1 85 ? -14.598 -0.937 22.392 1.00 83.62 85 TYR A O 1
ATOM 609 N N . ASN A 1 86 ? -16.721 -1.711 22.490 1.00 87.38 86 ASN A N 1
ATOM 610 C CA . ASN A 1 86 ? -17.286 -0.635 23.282 1.00 87.38 86 ASN A CA 1
ATOM 611 C C . ASN A 1 86 ? -17.697 -1.167 24.647 1.00 87.38 86 ASN A C 1
ATOM 613 O O . ASN A 1 86 ? -18.265 -2.253 24.762 1.00 87.38 86 ASN A O 1
ATOM 617 N N . TYR A 1 87 ? -17.438 -0.371 25.674 1.00 82.62 87 TYR A N 1
ATOM 618 C CA . TYR A 1 87 ? -17.837 -0.630 27.041 1.00 82.62 87 TYR A CA 1
ATOM 619 C C . TYR A 1 87 ? -18.502 0.607 27.634 1.00 82.62 87 TYR A C 1
ATOM 621 O O . TYR A 1 87 ? -17.890 1.667 27.767 1.00 82.62 87 TYR A O 1
ATOM 629 N N . GLN A 1 88 ? -19.766 0.456 28.006 1.00 80.38 88 GLN A N 1
ATOM 630 C CA . GLN A 1 88 ? -20.535 1.440 28.749 1.00 80.38 88 GLN A CA 1
ATOM 631 C C . GLN A 1 88 ? -20.546 1.038 30.229 1.00 80.38 88 GLN A C 1
ATOM 633 O O . GLN A 1 88 ? -21.018 -0.046 30.570 1.00 80.38 88 GLN A O 1
ATOM 638 N N . PHE A 1 89 ? -20.013 1.896 31.104 1.00 69.56 89 PHE A N 1
ATOM 639 C CA . PHE A 1 89 ? -19.705 1.534 32.497 1.00 69.56 89 PHE A CA 1
ATOM 640 C C . PHE A 1 89 ? -20.931 1.192 33.350 1.00 69.56 89 PHE A C 1
ATOM 642 O O . PHE A 1 89 ? -20.863 0.273 34.162 1.00 69.56 89 PHE A O 1
ATOM 649 N N . THR A 1 90 ? -22.049 1.899 33.162 1.00 67.38 90 THR A N 1
ATOM 650 C CA . THR A 1 90 ? -23.268 1.679 33.953 1.00 67.38 90 THR A CA 1
ATOM 651 C C . THR A 1 90 ? -24.506 2.079 33.146 1.00 67.38 90 THR A C 1
ATOM 653 O O . THR A 1 90 ? -24.502 3.163 32.545 1.00 67.38 90 THR A O 1
ATOM 656 N N . PRO A 1 91 ? -25.598 1.287 33.170 1.00 58.69 91 PRO A N 1
ATOM 657 C CA . PRO A 1 91 ? -26.907 1.745 32.709 1.00 58.69 91 PRO A CA 1
ATOM 658 C C . PRO A 1 91 ? -27.302 3.008 33.496 1.00 58.69 91 PRO A C 1
ATOM 660 O O . PRO A 1 91 ? -27.534 2.941 34.699 1.00 58.69 91 PRO A O 1
ATOM 663 N N . GLY A 1 92 ? -27.297 4.175 32.840 1.00 58.19 92 GLY A N 1
ATOM 664 C CA . GLY A 1 92 ? -27.651 5.471 33.444 1.00 58.19 92 GLY A CA 1
ATOM 665 C C . GLY A 1 92 ? -26.508 6.479 33.657 1.00 58.19 92 GLY A C 1
ATOM 666 O O . GLY A 1 92 ? -26.794 7.651 33.863 1.00 58.19 9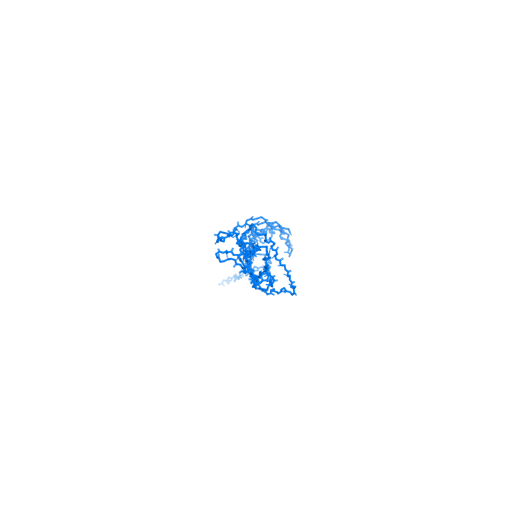2 GLY A O 1
ATOM 667 N N . SER A 1 93 ? -25.229 6.086 33.557 1.00 63.69 93 SER A N 1
ATOM 668 C CA . SER A 1 93 ? -24.091 7.027 33.681 1.00 63.69 93 SER A CA 1
ATOM 669 C C . SER A 1 93 ? -23.747 7.749 32.372 1.00 63.69 93 SER A C 1
ATOM 671 O O . SER A 1 93 ? -23.078 8.779 32.411 1.00 63.69 93 SER A O 1
ATOM 673 N N . GLY A 1 94 ? -24.151 7.196 31.226 1.00 70.00 94 GLY A N 1
ATOM 674 C CA . GLY A 1 94 ? -23.856 7.725 29.892 1.00 70.00 94 GLY A CA 1
ATOM 675 C C . GLY A 1 94 ? -22.418 7.511 29.404 1.00 70.00 94 GLY A C 1
ATOM 676 O O . GLY A 1 94 ? -22.195 7.500 28.205 1.00 70.00 94 GLY A O 1
ATOM 677 N N . VAL A 1 95 ? -21.425 7.277 30.267 1.00 77.81 95 VAL A N 1
ATOM 678 C CA . VAL A 1 95 ? -20.023 7.163 29.820 1.00 77.81 95 VAL A CA 1
ATOM 679 C C . VAL A 1 95 ? -19.777 5.873 29.028 1.00 77.81 95 VAL A C 1
ATOM 681 O O . VAL A 1 95 ? -19.997 4.769 29.536 1.00 77.81 95 VAL A O 1
ATOM 684 N N . VAL A 1 96 ? -19.263 6.029 27.805 1.00 82.00 96 VAL A N 1
ATOM 685 C CA . VAL A 1 96 ? -18.849 4.952 26.897 1.00 82.00 96 VAL A CA 1
ATOM 686 C C . VAL A 1 96 ? -17.371 5.119 26.570 1.00 82.00 96 VAL A C 1
ATOM 688 O O . VAL A 1 96 ? -16.936 6.179 26.121 1.00 82.00 96 VAL A O 1
ATOM 691 N N . ILE A 1 97 ? -16.600 4.056 26.759 1.00 84.19 97 ILE A N 1
ATOM 692 C CA . ILE A 1 97 ? -15.242 3.941 26.227 1.00 84.19 97 ILE A CA 1
ATOM 693 C C . ILE A 1 97 ? -15.206 2.866 25.159 1.00 84.19 97 ILE A C 1
ATOM 695 O O . ILE A 1 97 ? -16.020 1.946 25.151 1.00 84.19 97 ILE A O 1
ATOM 699 N N . GLY A 1 98 ? -14.226 2.939 24.278 1.00 82.56 98 GLY A N 1
ATOM 700 C CA . GLY A 1 98 ? -13.995 1.860 23.342 1.00 82.56 98 GLY A CA 1
ATOM 701 C C . GLY A 1 98 ? -12.645 1.949 22.672 1.00 82.56 98 GLY A C 1
ATOM 702 O O . GLY A 1 98 ? -11.975 2.977 22.691 1.00 82.56 98 GLY A O 1
ATOM 703 N N . VAL A 1 99 ? -12.269 0.848 22.051 1.00 82.31 99 VAL A N 1
ATOM 704 C CA . VAL A 1 99 ? -11.057 0.727 21.249 1.00 82.31 99 VAL A CA 1
ATOM 705 C C . VAL A 1 99 ? -11.447 0.181 19.887 1.00 82.31 99 VAL A C 1
ATOM 707 O O . VAL A 1 99 ? -12.411 -0.577 19.774 1.00 82.31 99 VAL A O 1
ATOM 710 N N . GLU A 1 100 ? -10.762 0.622 18.848 1.00 78.50 100 GLU A N 1
ATOM 711 C CA . GLU A 1 100 ? -10.878 0.120 17.487 1.00 78.50 100 GLU A CA 1
ATOM 712 C C . GLU A 1 100 ? -9.469 -0.070 16.931 1.00 78.50 100 GLU A C 1
ATOM 714 O O . GLU A 1 100 ? -8.603 0.782 17.119 1.00 78.50 100 GLU A O 1
ATOM 719 N N . ALA A 1 101 ? -9.241 -1.194 16.269 1.00 74.38 101 ALA A N 1
ATOM 720 C CA . ALA A 1 101 ? -8.069 -1.433 15.452 1.00 74.38 101 ALA A CA 1
ATOM 721 C C . ALA A 1 101 ? -8.539 -1.701 14.026 1.00 74.38 101 ALA A C 1
ATOM 723 O O . ALA A 1 101 ? -9.463 -2.489 13.816 1.00 74.38 101 ALA A O 1
ATOM 724 N N . ASP A 1 102 ? -7.904 -1.057 13.060 1.00 75.38 102 ASP A N 1
ATOM 725 C CA . ASP A 1 102 ? -8.162 -1.261 11.645 1.00 75.38 102 ASP A CA 1
ATOM 726 C C . ASP A 1 102 ? -6.872 -1.509 10.864 1.00 75.38 102 ASP A C 1
ATOM 728 O O . ASP A 1 102 ? -5.759 -1.198 11.300 1.00 75.38 102 ASP A O 1
ATOM 732 N N . ALA A 1 103 ? -7.068 -2.166 9.732 1.00 74.19 103 ALA A N 1
ATOM 733 C CA . ALA A 1 103 ? -6.067 -2.795 8.904 1.00 74.19 103 ALA A CA 1
ATOM 734 C C . ALA A 1 103 ? -6.507 -2.652 7.451 1.00 74.19 103 ALA A C 1
ATOM 736 O O . ALA A 1 103 ? -7.587 -3.120 7.095 1.00 74.19 103 ALA A O 1
ATOM 737 N N . GLN A 1 104 ? -5.698 -2.024 6.610 1.00 78.50 104 GLN A N 1
ATOM 738 C CA . GLN A 1 104 ? -5.979 -1.826 5.195 1.00 78.50 104 GLN A CA 1
ATOM 739 C C . GLN A 1 104 ? -4.770 -2.269 4.374 1.00 78.50 104 GLN A C 1
ATOM 741 O O . GLN A 1 104 ? -3.648 -1.792 4.533 1.00 78.50 104 GLN A O 1
ATOM 746 N N . TYR A 1 105 ? -5.030 -3.203 3.477 1.00 74.25 105 TYR A N 1
ATOM 747 C CA . TYR A 1 105 ? -4.114 -3.753 2.499 1.00 74.25 105 TYR A CA 1
ATOM 748 C C . TYR A 1 105 ? -4.503 -3.255 1.111 1.00 74.25 105 TYR A C 1
ATOM 750 O O . TYR A 1 105 ? -5.681 -3.234 0.736 1.00 74.25 105 TYR A O 1
ATOM 758 N N . VAL A 1 106 ? -3.502 -2.856 0.338 1.00 72.81 106 VAL A N 1
ATOM 759 C CA . VAL A 1 106 ? -3.691 -2.349 -1.015 1.00 72.81 106 VAL A CA 1
ATOM 760 C C . VAL A 1 106 ? -2.590 -2.932 -1.885 1.00 72.81 106 VAL A C 1
ATOM 762 O O . VAL A 1 106 ? -1.416 -2.670 -1.658 1.00 72.81 106 VAL A O 1
ATOM 765 N N . ASP A 1 107 ? -2.970 -3.711 -2.891 1.00 69.12 107 ASP A N 1
ATOM 766 C CA . ASP A 1 107 ? -2.045 -4.234 -3.892 1.00 69.12 107 ASP A CA 1
ATOM 767 C C . ASP A 1 107 ? -2.336 -3.549 -5.221 1.00 69.12 107 ASP A C 1
ATOM 769 O O . ASP A 1 107 ? -3.171 -4.018 -5.989 1.00 69.12 107 ASP A O 1
ATOM 773 N N . PHE A 1 108 ? -1.716 -2.393 -5.471 1.00 67.12 108 PHE A N 1
ATOM 774 C CA . PHE A 1 108 ? -1.748 -1.782 -6.799 1.00 67.12 108 PHE A CA 1
ATOM 775 C C . PHE A 1 108 ? -0.639 -2.396 -7.656 1.00 67.12 108 PHE A C 1
ATOM 777 O O . PHE A 1 108 ? 0.551 -2.208 -7.385 1.00 67.12 108 PHE A O 1
ATOM 784 N N . GLY A 1 109 ? -1.037 -3.112 -8.708 1.00 57.50 109 GLY A N 1
ATOM 785 C CA . GLY A 1 109 ? -0.133 -3.787 -9.627 1.00 57.50 109 GLY A CA 1
ATOM 786 C C . GLY A 1 109 ? 0.846 -2.826 -10.302 1.00 57.50 109 GLY A C 1
ATOM 787 O O . GLY A 1 109 ? 0.526 -1.688 -10.642 1.00 57.50 109 GLY A O 1
ATOM 788 N N . GLN A 1 110 ? 2.078 -3.291 -10.515 1.00 59.75 110 GLN A N 1
ATOM 789 C CA . GLN A 1 110 ? 3.097 -2.539 -11.245 1.00 59.75 110 GLN A CA 1
ATOM 790 C C . GLN A 1 110 ? 3.124 -2.988 -12.706 1.00 59.75 110 GLN A C 1
ATOM 792 O O . GLN A 1 110 ? 3.463 -4.131 -13.023 1.00 59.75 110 GLN A O 1
ATOM 797 N N . GLY A 1 111 ? 2.784 -2.079 -13.621 1.00 55.81 111 GLY A N 1
ATOM 798 C CA . GLY A 1 111 ? 2.874 -2.352 -15.050 1.00 55.81 111 GLY A CA 1
ATOM 799 C C . GLY A 1 111 ? 4.314 -2.594 -15.519 1.00 55.81 111 GLY A C 1
ATOM 800 O O . GLY A 1 111 ? 5.298 -2.149 -14.925 1.00 55.81 111 GLY A O 1
ATOM 801 N N . ARG A 1 112 ? 4.445 -3.331 -16.626 1.00 57.44 112 ARG A N 1
ATOM 802 C CA . ARG A 1 112 ? 5.738 -3.723 -17.207 1.00 57.44 112 ARG A CA 1
ATOM 803 C C . ARG A 1 112 ? 6.571 -2.487 -17.570 1.00 57.44 112 ARG A C 1
ATOM 805 O O . ARG A 1 112 ? 6.166 -1.699 -18.423 1.00 57.44 112 ARG A O 1
ATOM 812 N N . ASN A 1 113 ? 7.764 -2.366 -16.988 1.00 61.78 113 ASN A N 1
ATOM 813 C CA . ASN A 1 113 ? 8.758 -1.380 -17.407 1.00 61.78 113 ASN A CA 1
ATOM 814 C C . ASN A 1 113 ? 9.225 -1.697 -18.834 1.00 61.78 113 ASN A C 1
ATOM 816 O O . ASN A 1 113 ? 9.725 -2.792 -19.096 1.00 61.78 113 ASN A O 1
ATOM 820 N N . ARG A 1 114 ? 9.073 -0.749 -19.763 1.00 72.62 114 ARG A N 1
ATOM 821 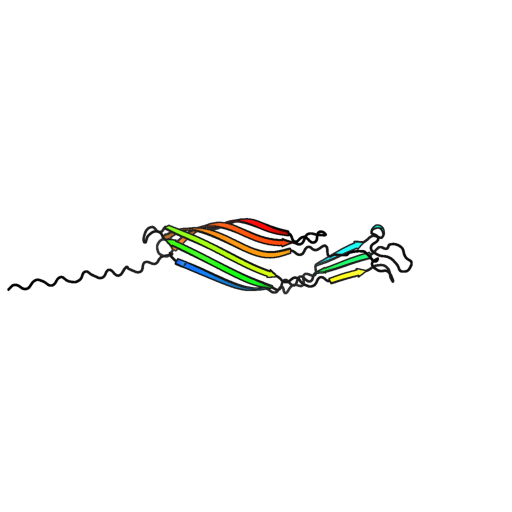C CA . ARG A 1 114 ? 9.635 -0.855 -21.117 1.00 72.62 114 ARG A CA 1
ATOM 822 C C . ARG A 1 114 ? 10.924 -0.056 -21.191 1.00 72.62 114 ARG A C 1
ATOM 824 O O . ARG A 1 114 ? 10.935 1.130 -20.873 1.00 72.62 114 ARG A O 1
ATOM 831 N N . PHE A 1 115 ? 11.988 -0.705 -21.645 1.00 82.06 115 PHE A N 1
ATOM 832 C CA . PHE A 1 115 ? 13.263 -0.065 -21.933 1.00 82.06 115 PHE A CA 1
ATOM 833 C C . PHE A 1 115 ? 13.429 0.094 -23.441 1.00 82.06 115 PHE A C 1
ATOM 835 O O . PHE A 1 115 ? 13.186 -0.844 -24.199 1.00 82.06 115 PHE A O 1
ATOM 842 N N . SER A 1 116 ? 13.850 1.280 -23.863 1.00 86.81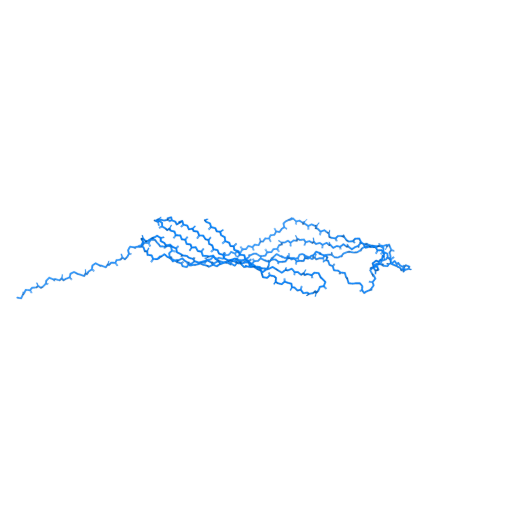 116 SER A N 1
ATOM 843 C CA . SER A 1 116 ? 14.245 1.560 -25.236 1.00 86.81 116 SER A CA 1
ATOM 844 C C . SER A 1 116 ? 15.483 2.444 -25.236 1.00 86.81 116 SER A C 1
ATOM 846 O O . SER A 1 116 ? 15.662 3.296 -24.366 1.00 86.81 116 SER A O 1
ATOM 848 N N . SER A 1 117 ? 16.329 2.278 -26.244 1.00 88.81 117 SER A N 1
ATOM 849 C CA . SER A 1 117 ? 17.513 3.106 -26.437 1.00 88.81 117 SER A CA 1
ATOM 850 C C . SER A 1 117 ? 17.685 3.453 -27.904 1.00 88.81 117 SER A C 1
ATOM 852 O O . SER A 1 117 ? 17.434 2.608 -28.762 1.00 88.81 117 SER A O 1
ATOM 854 N N . ALA A 1 118 ? 18.163 4.658 -28.188 1.00 90.31 118 ALA A N 1
ATOM 855 C CA . ALA A 1 118 ? 18.494 5.095 -29.537 1.00 90.31 118 ALA A CA 1
ATOM 856 C C . ALA A 1 118 ? 19.836 5.833 -29.547 1.00 90.31 118 ALA A C 1
ATOM 858 O O . ALA A 1 118 ? 20.155 6.586 -28.630 1.00 90.31 118 ALA A O 1
ATOM 859 N N . THR A 1 119 ? 20.622 5.632 -30.598 1.00 91.50 119 THR A N 1
ATOM 860 C CA . THR A 1 119 ? 21.879 6.348 -30.853 1.00 91.50 119 THR A CA 1
ATOM 861 C C . THR A 1 119 ? 22.041 6.539 -32.367 1.00 91.50 119 THR A C 1
ATOM 863 O O . THR A 1 119 ? 21.064 6.449 -33.111 1.00 91.50 119 THR A O 1
ATOM 866 N N . VAL A 1 120 ? 23.249 6.844 -32.837 1.00 88.56 120 VAL A N 1
ATOM 867 C CA . VAL A 1 120 ? 23.569 6.960 -34.264 1.00 88.56 120 VAL A CA 1
ATOM 868 C C . VAL A 1 120 ? 23.255 5.665 -35.023 1.00 88.56 120 VAL A C 1
ATOM 870 O O . VAL A 1 120 ? 23.291 4.575 -34.454 1.00 88.56 120 VAL A O 1
ATOM 873 N N . ALA A 1 121 ? 22.979 5.772 -36.325 1.00 89.94 121 ALA A N 1
ATOM 874 C CA . ALA A 1 121 ? 22.695 4.614 -37.171 1.00 89.94 121 ALA A CA 1
ATOM 875 C C . ALA A 1 121 ? 23.831 3.576 -37.118 1.00 89.94 121 ALA A C 1
ATOM 877 O O . ALA A 1 121 ? 25.011 3.919 -37.217 1.00 89.94 121 ALA A O 1
ATOM 878 N N . GLY A 1 122 ? 23.461 2.305 -36.932 1.00 84.31 122 GLY A N 1
ATOM 879 C CA . GLY A 1 122 ? 24.409 1.200 -36.751 1.00 84.31 122 GLY A CA 1
ATOM 880 C C . GLY A 1 122 ? 25.173 1.224 -35.421 1.00 84.31 122 GLY A C 1
ATOM 881 O O . GLY A 1 122 ? 26.085 0.424 -35.238 1.00 84.31 122 GLY A O 1
ATOM 882 N N . GLY A 1 123 ? 24.845 2.149 -34.515 1.00 87.75 123 GLY A N 1
ATOM 883 C CA . GLY A 1 123 ? 25.387 2.211 -33.164 1.00 87.75 123 GLY A CA 1
ATOM 884 C C . GLY A 1 123 ? 24.520 1.467 -32.153 1.00 87.75 123 GLY A C 1
ATOM 885 O O . GLY A 1 123 ? 23.347 1.182 -32.395 1.00 87.75 123 GLY A O 1
ATOM 886 N N . GLY A 1 124 ? 25.097 1.176 -30.993 1.00 89.25 124 GLY A N 1
ATOM 887 C CA . GLY A 1 124 ? 24.423 0.445 -29.925 1.00 89.25 124 GLY A CA 1
ATOM 888 C C . GLY A 1 124 ? 24.999 0.750 -28.551 1.00 89.25 124 GLY A C 1
ATOM 889 O O . GLY A 1 124 ? 25.944 1.529 -28.410 1.00 89.25 124 GLY A O 1
ATOM 890 N N . ILE A 1 125 ? 24.400 0.142 -27.530 1.00 89.94 125 ILE A N 1
ATOM 891 C CA . ILE A 1 125 ? 24.904 0.207 -26.156 1.00 89.94 125 ILE A CA 1
ATOM 892 C C . ILE A 1 125 ? 26.188 -0.618 -26.075 1.00 89.94 125 ILE A C 1
ATOM 894 O O . ILE A 1 125 ? 26.232 -1.762 -26.527 1.00 89.94 125 ILE A O 1
ATOM 898 N N . LEU A 1 126 ? 27.231 -0.029 -25.497 1.00 88.56 126 LEU A N 1
ATOM 899 C CA . LEU A 1 126 ? 28.505 -0.699 -25.279 1.00 88.56 126 LEU A CA 1
ATOM 900 C C . LEU A 1 126 ? 28.344 -1.857 -24.273 1.00 88.56 126 LEU A C 1
ATOM 902 O O . LEU A 1 126 ? 27.696 -1.661 -23.236 1.00 88.56 126 LEU A O 1
ATOM 906 N N . PRO A 1 127 ? 28.944 -3.036 -24.533 1.00 80.56 127 PRO A N 1
ATOM 907 C CA . PRO A 1 127 ? 28.923 -4.162 -23.602 1.00 80.56 127 PRO A CA 1
ATOM 908 C C . PRO A 1 127 ? 29.456 -3.774 -22.219 1.00 80.56 127 PRO A C 1
ATOM 910 O O . PRO A 1 127 ? 30.411 -3.010 -22.110 1.00 80.56 127 PRO A O 1
ATOM 913 N N . GLY A 1 128 ? 28.850 -4.318 -21.162 1.00 77.44 128 GLY A N 1
ATOM 914 C CA . GLY A 1 128 ? 29.248 -4.050 -19.774 1.00 77.44 128 GLY A CA 1
ATOM 915 C C . GLY A 1 128 ? 28.548 -2.856 -19.116 1.00 77.44 128 GLY A C 1
ATOM 916 O O . GLY A 1 128 ? 28.650 -2.701 -17.902 1.00 77.44 128 GLY A O 1
ATOM 917 N N . ASN A 1 129 ? 27.782 -2.055 -19.864 1.00 80.81 129 ASN A N 1
ATOM 918 C CA . ASN A 1 129 ? 26.934 -1.018 -19.275 1.00 80.81 129 ASN A CA 1
ATOM 919 C C . ASN A 1 129 ? 25.662 -1.620 -18.662 1.00 80.81 129 ASN A C 1
ATOM 921 O O . ASN A 1 129 ? 24.877 -2.275 -19.348 1.00 80.81 129 ASN A O 1
ATOM 925 N N . LEU A 1 130 ? 25.434 -1.353 -17.374 1.00 79.31 130 LEU A N 1
ATOM 926 C CA . LEU A 1 130 ? 24.201 -1.701 -16.668 1.00 79.31 130 LEU A CA 1
ATOM 927 C C . LEU A 1 130 ? 23.247 -0.505 -16.707 1.00 79.31 130 LEU A C 1
ATOM 929 O O . LEU A 1 130 ? 23.580 0.569 -16.213 1.00 79.31 130 LEU A O 1
ATOM 933 N N . ILE A 1 131 ? 22.063 -0.688 -17.290 1.00 75.81 131 ILE A N 1
ATOM 934 C CA . ILE A 1 131 ? 21.068 0.377 -17.460 1.00 75.81 131 ILE A CA 1
ATOM 935 C C . ILE A 1 131 ? 19.791 -0.005 -16.717 1.00 75.81 131 ILE A C 1
ATOM 937 O O . ILE A 1 131 ? 19.249 -1.092 -16.907 1.00 75.81 131 ILE A O 1
ATOM 941 N N . TYR A 1 132 ? 19.306 0.904 -15.876 1.00 69.44 132 TYR A N 1
ATOM 942 C CA . TYR A 1 132 ? 18.166 0.694 -14.989 1.00 69.44 132 TYR A CA 1
ATOM 943 C C . TYR A 1 132 ? 17.268 1.939 -14.957 1.00 69.44 132 TYR A C 1
ATOM 945 O O . TYR A 1 132 ? 17.732 3.059 -15.163 1.00 69.44 132 TYR A O 1
ATOM 953 N N . ASN A 1 133 ? 15.962 1.735 -14.750 1.00 70.75 133 ASN A N 1
ATOM 954 C CA . ASN A 1 133 ? 14.952 2.795 -14.829 1.00 70.75 133 ASN A CA 1
ATOM 955 C C . ASN A 1 133 ? 15.009 3.730 -13.597 1.00 70.75 133 ASN A C 1
ATOM 957 O O . ASN A 1 133 ? 14.761 3.213 -12.513 1.00 70.75 133 ASN A O 1
ATOM 961 N N . PRO A 1 134 ? 15.258 5.058 -13.741 1.00 60.38 134 PRO A N 1
ATOM 962 C CA . PRO A 1 134 ? 15.250 6.094 -12.680 1.00 60.38 134 PRO A CA 1
ATOM 963 C C . PRO A 1 134 ? 13.951 6.255 -11.899 1.00 60.38 134 PRO A C 1
ATOM 965 O O . PRO A 1 134 ? 13.973 6.781 -10.788 1.00 60.38 134 PRO A O 1
ATOM 968 N N . ALA A 1 135 ? 12.817 5.826 -12.448 1.00 59.53 135 ALA A N 1
ATOM 969 C CA . ALA A 1 135 ? 11.555 5.906 -11.732 1.00 59.53 135 ALA A CA 1
ATOM 970 C C . ALA A 1 135 ? 11.515 4.839 -10.625 1.00 59.53 135 ALA A C 1
ATOM 972 O O . ALA A 1 135 ? 11.318 3.656 -10.902 1.00 59.53 135 ALA A O 1
ATOM 973 N N . GLY A 1 136 ? 11.708 5.267 -9.374 1.00 51.84 136 GLY A N 1
ATOM 974 C CA . GLY A 1 136 ? 11.500 4.426 -8.199 1.00 51.84 136 GLY A CA 1
ATOM 975 C C . GLY A 1 136 ? 10.096 3.822 -8.201 1.00 51.84 136 GLY A C 1
ATOM 976 O O . GLY A 1 136 ? 9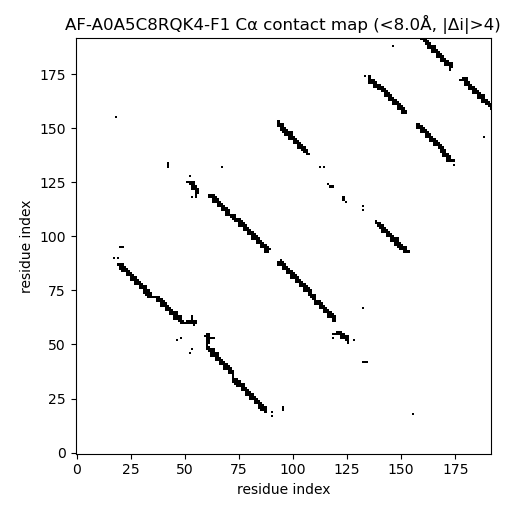.113 4.480 -8.546 1.00 51.84 136 GLY A O 1
ATOM 977 N N . ILE A 1 137 ? 10.013 2.551 -7.830 1.00 53.16 137 ILE A N 1
ATOM 978 C CA . ILE A 1 137 ? 8.746 1.871 -7.583 1.00 53.16 137 ILE A CA 1
ATOM 979 C C . ILE A 1 137 ? 8.374 2.101 -6.122 1.00 53.16 137 ILE A C 1
ATOM 981 O O . ILE A 1 137 ? 9.059 1.617 -5.225 1.00 53.16 137 ILE A O 1
ATOM 985 N N . SER A 1 138 ? 7.332 2.897 -5.899 1.00 46.03 138 SER A N 1
ATOM 986 C CA . SER A 1 138 ? 6.712 3.071 -4.589 1.00 46.03 138 SER A CA 1
ATOM 987 C C . SER A 1 138 ? 5.482 2.175 -4.555 1.00 46.03 138 SER A C 1
ATOM 989 O O . SER A 1 138 ? 4.560 2.375 -5.349 1.00 46.03 138 SER A O 1
ATOM 991 N N . SER A 1 139 ? 5.502 1.155 -3.701 1.00 54.12 139 SER A N 1
ATOM 992 C CA . SER A 1 139 ? 4.318 0.374 -3.351 1.00 54.12 139 SER A CA 1
ATOM 993 C C . SER A 1 139 ? 3.918 0.726 -1.920 1.00 54.12 139 SER A C 1
ATOM 995 O O . SER A 1 139 ? 4.755 0.825 -1.021 1.00 54.12 139 SER A O 1
ATOM 997 N N . LEU A 1 140 ? 2.635 1.013 -1.717 1.00 54.59 140 LEU A N 1
ATOM 998 C CA . LEU A 1 140 ? 2.072 1.172 -0.383 1.00 54.59 140 LEU A CA 1
ATOM 999 C C . LEU A 1 140 ? 1.419 -0.159 -0.033 1.00 54.59 140 LEU A C 1
ATOM 1001 O O . LEU A 1 140 ? 0.307 -0.413 -0.476 1.00 54.59 140 LEU A O 1
ATOM 1005 N N . ASP A 1 141 ? 2.138 -1.005 0.702 1.00 63.22 141 ASP A N 1
ATOM 1006 C CA . ASP A 1 141 ? 1.752 -2.408 0.858 1.00 63.22 141 ASP A CA 1
ATOM 1007 C C . ASP A 1 141 ? 0.699 -2.589 1.965 1.00 63.22 141 ASP A C 1
ATOM 1009 O O . ASP A 1 141 ? -0.179 -3.441 1.841 1.00 63.22 141 ASP A O 1
ATOM 1013 N N . TYR A 1 142 ? 0.736 -1.788 3.042 1.00 64.88 142 TYR A N 1
ATOM 1014 C CA . TYR A 1 142 ? -0.255 -1.876 4.124 1.00 64.88 142 TYR A CA 1
ATOM 1015 C C . TYR A 1 142 ? -0.235 -0.665 5.075 1.00 64.88 142 TYR A C 1
ATOM 1017 O O . TYR A 1 142 ? 0.830 -0.176 5.464 1.00 64.88 142 TYR A O 1
ATOM 1025 N N . PHE A 1 143 ? -1.409 -0.228 5.539 1.00 71.25 143 PHE A N 1
ATOM 1026 C CA . PHE A 1 143 ? -1.551 0.735 6.635 1.00 71.25 143 PHE A CA 1
ATOM 1027 C C . PHE A 1 143 ? -2.656 0.316 7.607 1.00 71.25 143 PHE A C 1
ATOM 1029 O O . PHE A 1 143 ? -3.622 -0.333 7.225 1.00 71.25 143 PHE A O 1
ATOM 1036 N N . GLY A 1 144 ? -2.533 0.689 8.874 1.00 72.00 144 GLY A N 1
ATOM 1037 C CA . GLY A 1 144 ? -3.543 0.423 9.890 1.00 72.00 144 GLY A CA 1
ATOM 1038 C C . GLY A 1 144 ? -3.536 1.476 10.988 1.00 72.00 144 GLY A C 1
ATOM 1039 O O . GLY A 1 144 ? -2.564 2.214 11.175 1.00 72.00 144 GLY A O 1
ATOM 1040 N N . THR A 1 145 ? -4.629 1.570 11.736 1.00 72.81 145 THR A N 1
ATOM 1041 C CA . THR A 1 145 ? -4.701 2.467 12.893 1.00 72.81 145 THR A CA 1
ATOM 1042 C C . THR A 1 145 ? -5.245 1.758 14.121 1.00 72.81 145 THR A C 1
ATOM 1044 O O . THR A 1 145 ? -5.978 0.778 14.030 1.00 72.81 145 THR A O 1
ATOM 1047 N N . VAL A 1 146 ? -4.859 2.242 15.297 1.00 75.38 146 VAL A N 1
ATOM 1048 C CA . VAL A 1 146 ? -5.458 1.863 16.575 1.00 75.38 146 VAL A CA 1
ATOM 1049 C C . VAL A 1 146 ? -5.983 3.131 17.222 1.00 75.38 146 VAL A C 1
ATOM 1051 O O . VAL A 1 146 ? -5.216 4.044 17.528 1.00 75.38 146 VAL A O 1
ATOM 1054 N N . ARG A 1 147 ? -7.295 3.208 17.426 1.00 74.50 147 ARG A N 1
ATOM 1055 C CA . ARG A 1 147 ? -8.001 4.386 17.933 1.00 74.50 147 ARG A CA 1
ATOM 1056 C C . ARG A 1 147 ? -8.755 4.050 19.213 1.00 74.50 147 ARG A C 1
ATOM 1058 O O . ARG A 1 147 ? -9.497 3.074 19.284 1.00 74.50 147 ARG A O 1
ATOM 1065 N N . GLY A 1 148 ? -8.574 4.879 20.233 1.00 72.56 148 GLY A N 1
ATOM 1066 C CA . GLY A 1 148 ? -9.431 4.914 21.411 1.00 72.56 148 GLY A CA 1
ATOM 1067 C C . GLY A 1 148 ? -10.586 5.888 21.193 1.00 72.56 148 GLY A C 1
ATOM 1068 O O . GLY A 1 148 ? -10.420 6.920 20.541 1.00 72.56 148 GLY A O 1
ATOM 1069 N N . ARG A 1 149 ? -11.753 5.574 21.755 1.00 78.12 149 ARG A N 1
ATOM 1070 C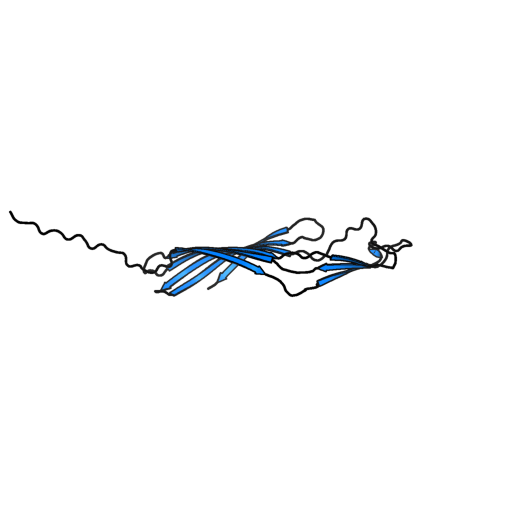 CA . ARG A 1 149 ? -12.919 6.459 21.803 1.00 78.12 149 ARG A CA 1
ATOM 1071 C C . ARG A 1 149 ? -13.365 6.663 23.245 1.00 78.12 149 ARG A C 1
ATOM 1073 O O . ARG A 1 149 ? -13.385 5.717 24.036 1.00 78.12 149 ARG A O 1
ATOM 1080 N N . LEU A 1 150 ? -13.748 7.889 23.563 1.00 80.94 150 LEU A N 1
ATOM 1081 C CA . LEU A 1 150 ? -14.350 8.267 24.836 1.00 80.94 150 LEU A CA 1
ATOM 1082 C C . LEU A 1 150 ? -15.545 9.158 24.526 1.00 80.94 150 LEU A C 1
ATOM 1084 O O . LEU A 1 150 ? -15.410 10.154 23.817 1.00 80.94 150 LEU A O 1
ATOM 1088 N N . GLY A 1 151 ? -16.711 8.799 25.045 1.00 77.44 151 GLY A N 1
ATOM 1089 C CA . GLY A 1 151 ? -17.940 9.517 24.762 1.00 77.44 151 GLY A CA 1
ATOM 1090 C C . GLY A 1 151 ? -18.968 9.441 25.871 1.00 77.44 151 GLY A C 1
ATOM 1091 O O . GLY A 1 151 ? -18.833 8.700 26.846 1.00 77.44 151 GLY A O 1
ATOM 1092 N N . TYR A 1 152 ? -20.008 10.241 25.694 1.00 77.94 152 TYR A N 1
ATOM 1093 C CA . TYR A 1 152 ? -21.149 10.347 26.578 1.00 77.94 152 TYR A CA 1
ATOM 1094 C C . TYR A 1 152 ? -22.432 10.077 25.785 1.00 77.94 152 TYR A C 1
ATOM 1096 O O . TYR A 1 152 ? -22.765 10.789 24.834 1.00 77.94 152 TYR A O 1
ATOM 1104 N N . ALA A 1 153 ? -23.121 9.004 26.155 1.00 76.69 153 ALA A N 1
ATOM 1105 C CA . ALA A 1 153 ? -24.401 8.574 25.630 1.00 76.69 153 ALA A CA 1
ATOM 1106 C C . ALA A 1 153 ? -25.545 9.189 26.441 1.00 76.69 153 ALA A C 1
ATOM 1108 O O . ALA A 1 153 ? -25.601 9.059 27.665 1.00 76.69 153 ALA A O 1
ATOM 1109 N N . PHE A 1 154 ? -26.489 9.801 25.741 1.00 75.75 154 PHE A N 1
ATOM 1110 C CA . PHE A 1 154 ? -27.756 10.279 26.274 1.00 75.75 154 PHE A CA 1
ATOM 1111 C C . PHE A 1 154 ? -28.883 9.675 25.435 1.00 75.75 154 PHE A C 1
ATOM 1113 O O . PHE A 1 154 ? -29.022 9.959 24.245 1.00 75.75 154 PHE A O 1
ATOM 1120 N N . ASP A 1 155 ? -29.667 8.800 26.070 1.00 72.31 155 ASP A N 1
ATOM 1121 C CA . ASP A 1 155 ? -30.700 7.982 25.425 1.00 72.31 155 ASP A CA 1
ATOM 1122 C C . ASP A 1 155 ? -30.145 7.158 24.240 1.00 72.31 155 ASP A C 1
ATOM 1124 O O . ASP A 1 155 ? -29.384 6.211 24.456 1.00 72.31 155 ASP A O 1
ATOM 1128 N N . ARG A 1 156 ? -30.485 7.519 22.995 1.00 73.62 156 ARG A N 1
ATOM 1129 C CA . ARG A 1 156 ? -30.014 6.857 21.761 1.00 73.62 156 ARG A CA 1
ATOM 1130 C C . ARG A 1 156 ? -28.884 7.594 21.044 1.00 73.62 156 ARG A C 1
ATOM 1132 O O . ARG A 1 156 ? -28.400 7.108 20.024 1.00 73.62 156 ARG A O 1
ATOM 1139 N N . THR A 1 157 ? -28.456 8.741 21.560 1.00 75.56 157 THR A N 1
ATOM 1140 C CA . THR A 1 157 ? -27.415 9.571 20.947 1.00 75.56 157 THR A CA 1
ATOM 1141 C C . THR A 1 157 ? -26.112 9.421 21.725 1.00 75.56 157 THR A C 1
ATOM 1143 O O . THR A 1 157 ? -26.114 9.458 22.952 1.00 75.56 157 THR A O 1
ATOM 1146 N N . LEU A 1 158 ? -24.990 9.259 21.021 1.00 74.56 158 LEU A N 1
ATOM 1147 C CA . LEU A 1 158 ? -23.646 9.184 21.596 1.00 74.56 158 LEU A CA 1
ATOM 1148 C C . LEU A 1 158 ? -22.791 10.304 21.002 1.00 74.56 158 LEU A C 1
ATOM 1150 O O . LEU A 1 158 ? -22.577 10.331 19.794 1.00 74.56 158 LEU A O 1
ATOM 1154 N N . VAL A 1 159 ? -22.282 11.198 21.850 1.00 79.94 159 VAL A N 1
ATOM 1155 C CA . VAL A 1 159 ? -21.251 12.176 21.466 1.00 79.94 159 VAL A CA 1
ATOM 1156 C C . VAL A 1 159 ? -19.916 11.652 21.960 1.00 79.94 159 VAL A C 1
ATOM 1158 O O . VAL A 1 159 ? -19.786 11.336 23.142 1.00 79.94 159 VAL A O 1
ATOM 1161 N N . TYR A 1 160 ? -18.932 11.522 21.078 1.00 72.00 160 TYR A N 1
ATOM 1162 C CA . TYR A 1 160 ? -17.650 10.915 21.414 1.00 72.00 160 TYR A CA 1
ATOM 1163 C C . TYR A 1 160 ? -16.500 11.634 20.720 1.00 72.00 160 TYR A C 1
ATOM 1165 O O . TYR A 1 160 ? -16.659 12.162 19.634 1.00 72.00 160 TYR A O 1
ATOM 1173 N N . GLY A 1 161 ? -15.336 11.640 21.360 1.00 74.88 161 GLY A N 1
ATOM 1174 C CA . GLY A 1 161 ? -14.072 11.993 20.728 1.00 74.88 161 GLY A CA 1
ATOM 1175 C C . GLY A 1 161 ? -13.247 10.736 20.483 1.00 74.88 161 GLY A C 1
ATOM 1176 O O . GLY A 1 161 ? -13.350 9.752 21.226 1.00 74.88 161 GLY A O 1
ATOM 1177 N N . THR A 1 162 ? -12.411 10.766 19.451 1.00 73.12 162 THR A N 1
ATOM 1178 C CA . THR A 1 162 ? -11.472 9.690 19.122 1.00 73.12 162 THR A CA 1
ATOM 1179 C C . THR A 1 162 ? -10.049 10.213 19.005 1.00 73.12 162 THR A C 1
ATOM 1181 O O . THR A 1 162 ? -9.791 11.289 18.465 1.00 73.12 162 THR A O 1
ATOM 1184 N N . GLY A 1 163 ? -9.106 9.427 19.505 1.00 60.12 163 GLY A N 1
ATOM 1185 C CA . GLY A 1 163 ? -7.680 9.686 19.375 1.00 60.12 163 GLY A CA 1
ATOM 1186 C C . GLY A 1 163 ? -6.956 8.365 19.206 1.00 60.12 163 GLY A C 1
ATOM 1187 O O . GLY A 1 163 ? -7.308 7.372 19.845 1.00 60.12 163 GLY A O 1
ATOM 1188 N N . GLY A 1 164 ? -5.971 8.317 18.325 1.00 60.31 164 GLY A N 1
ATOM 1189 C CA . GLY A 1 164 ? -5.298 7.070 18.021 1.00 60.31 164 GLY A CA 1
ATOM 1190 C C . GLY A 1 164 ? -3.930 7.221 17.408 1.00 60.31 164 GLY A C 1
ATOM 1191 O O . GLY A 1 164 ? -3.469 8.305 17.055 1.00 60.31 164 GLY A O 1
ATOM 1192 N N . PHE A 1 165 ? -3.293 6.072 17.298 1.00 60.53 165 PHE A N 1
ATOM 1193 C CA . PHE A 1 165 ? -1.986 5.886 16.719 1.00 60.53 165 PHE A CA 1
ATOM 1194 C C . PHE A 1 165 ? -2.145 5.212 15.359 1.00 60.53 165 PHE A C 1
ATOM 1196 O O . PHE A 1 165 ? -2.844 4.207 15.230 1.00 60.53 165 PHE A O 1
ATOM 1203 N N . ALA A 1 166 ? -1.505 5.772 14.343 1.00 61.12 166 ALA A N 1
ATOM 1204 C CA . ALA A 1 166 ? -1.466 5.218 13.001 1.00 61.12 166 ALA A CA 1
ATOM 1205 C C . ALA A 1 166 ? -0.099 4.572 12.755 1.00 61.12 166 ALA A C 1
ATOM 1207 O O . ALA A 1 166 ? 0.935 5.126 13.138 1.00 61.12 166 ALA A O 1
ATOM 1208 N N . TYR A 1 167 ? -0.096 3.416 12.100 1.00 57.47 167 TYR A N 1
ATOM 1209 C CA . TYR A 1 167 ? 1.111 2.718 11.675 1.00 57.47 167 TYR A CA 1
ATOM 1210 C C . TYR A 1 167 ? 0.951 2.246 10.229 1.00 57.47 167 TYR A C 1
ATOM 1212 O O . TYR A 1 167 ? -0.121 1.827 9.804 1.00 57.47 167 TYR A O 1
ATOM 1220 N N . GLY A 1 168 ? 2.017 2.308 9.444 1.00 53.22 168 GLY A N 1
ATOM 1221 C CA . GLY A 1 168 ? 1.977 1.863 8.057 1.00 53.22 168 GLY A CA 1
ATOM 1222 C C . GLY A 1 168 ? 3.359 1.522 7.542 1.00 53.22 168 GLY A C 1
ATOM 1223 O O . GLY A 1 168 ? 4.368 2.009 8.050 1.00 53.22 168 GLY A O 1
ATOM 1224 N N . SER A 1 169 ? 3.403 0.656 6.539 1.00 53.81 169 SER A N 1
ATOM 1225 C CA . SER A 1 169 ? 4.629 0.302 5.839 1.00 53.81 169 SER A CA 1
ATOM 1226 C C . SER A 1 169 ? 4.396 0.441 4.341 1.00 53.81 169 SER A C 1
ATOM 1228 O O . SER A 1 169 ? 3.436 -0.097 3.787 1.00 53.81 169 SER A O 1
ATOM 1230 N N . GLY A 1 170 ? 5.270 1.209 3.698 1.00 50.81 170 GLY A N 1
ATOM 1231 C CA . GLY A 1 170 ? 5.326 1.356 2.250 1.00 50.81 170 GLY A CA 1
ATOM 1232 C C . GLY A 1 170 ? 6.754 1.118 1.786 1.00 50.81 170 GLY A C 1
ATOM 1233 O O . GLY A 1 170 ? 7.688 1.723 2.315 1.00 50.81 170 GLY A O 1
ATOM 1234 N N . GLY A 1 171 ? 6.919 0.204 0.836 1.00 44.59 171 GLY A N 1
ATOM 1235 C CA . GLY A 1 171 ? 8.202 -0.155 0.260 1.00 44.59 171 GLY A CA 1
ATOM 1236 C C . GLY A 1 171 ? 8.553 0.747 -0.919 1.00 44.59 171 GLY A C 1
ATOM 1237 O O . GLY A 1 171 ? 7.821 0.841 -1.906 1.00 44.59 171 GLY A O 1
ATOM 1238 N N . GLY A 1 172 ? 9.714 1.391 -0.843 1.00 44.66 172 GLY A N 1
ATOM 1239 C CA . GLY A 1 172 ? 10.374 2.023 -1.983 1.00 44.66 172 GLY A CA 1
ATOM 1240 C C . GLY A 1 172 ? 11.691 1.310 -2.269 1.00 44.66 172 GLY A C 1
ATOM 1241 O O . GLY A 1 172 ? 12.480 1.071 -1.352 1.00 44.66 172 GLY A O 1
ATOM 1242 N N . ARG A 1 173 ? 11.961 0.945 -3.530 1.00 46.28 173 ARG A N 1
ATOM 1243 C CA . ARG A 1 173 ? 13.320 0.516 -3.913 1.00 46.28 173 ARG A CA 1
ATOM 1244 C C . ARG A 1 173 ? 14.170 1.749 -4.193 1.00 46.28 173 ARG A C 1
ATOM 1246 O O . ARG A 1 173 ? 13.879 2.488 -5.134 1.00 46.28 173 ARG A O 1
ATOM 1253 N N . ASP A 1 174 ? 15.226 1.929 -3.406 1.00 40.44 174 ASP A N 1
ATOM 1254 C CA . ASP A 1 174 ? 16.230 2.953 -3.664 1.00 40.44 174 ASP A CA 1
ATOM 1255 C C . ASP A 1 174 ? 17.155 2.567 -4.817 1.00 40.44 174 ASP A C 1
ATOM 1257 O O . ASP A 1 174 ? 17.451 1.399 -5.091 1.00 40.44 174 ASP A O 1
ATOM 1261 N N . PHE A 1 175 ? 17.629 3.606 -5.493 1.00 38.50 175 PHE A N 1
ATOM 1262 C CA . PHE A 1 175 ? 18.467 3.521 -6.673 1.00 38.50 175 PHE A CA 1
ATOM 1263 C C . PHE A 1 175 ? 19.830 2.873 -6.390 1.00 38.50 175 PHE A C 1
ATOM 1265 O O . PHE A 1 175 ? 20.562 3.303 -5.504 1.00 38.50 175 PHE A O 1
ATOM 1272 N N . GLY A 1 176 ? 20.206 1.868 -7.188 1.00 42.41 176 GLY A N 1
ATOM 1273 C CA . GLY A 1 176 ? 21.594 1.402 -7.301 1.00 42.41 176 GLY A CA 1
ATOM 1274 C C . GLY A 1 176 ? 22.163 0.535 -6.167 1.00 42.41 176 GLY A C 1
ATOM 1275 O O . GLY A 1 176 ? 23.314 0.129 -6.291 1.00 42.41 176 GLY A O 1
ATOM 1276 N N . SER A 1 177 ? 21.414 0.202 -5.104 1.00 44.66 177 SER A N 1
ATOM 1277 C CA . SER A 1 177 ? 21.935 -0.645 -4.005 1.00 44.66 177 SER A CA 1
ATOM 1278 C C . SER A 1 177 ? 21.307 -2.041 -3.892 1.00 44.66 177 SER A C 1
ATOM 1280 O O . SER A 1 177 ? 21.809 -2.871 -3.141 1.00 44.66 177 SER A O 1
ATOM 1282 N N . GLY A 1 178 ? 20.217 -2.329 -4.615 1.00 41.59 178 GLY A N 1
ATOM 1283 C CA . GLY A 1 178 ? 19.502 -3.610 -4.495 1.00 41.59 178 GLY A CA 1
ATOM 1284 C C . GLY A 1 178 ? 18.810 -3.831 -3.139 1.00 41.59 178 GLY A C 1
ATOM 1285 O O . GLY A 1 178 ? 18.263 -4.906 -2.910 1.00 41.59 178 GLY A O 1
ATOM 1286 N N . VAL A 1 179 ? 18.805 -2.830 -2.253 1.00 42.72 179 VAL A N 1
ATOM 1287 C CA . VAL A 1 179 ? 18.177 -2.884 -0.927 1.00 42.72 179 VAL A CA 1
ATOM 1288 C C . VAL A 1 179 ? 16.725 -2.408 -1.032 1.00 42.72 179 VAL A C 1
ATOM 1290 O O . VAL A 1 179 ? 16.472 -1.301 -1.511 1.00 42.72 179 VAL A O 1
ATOM 1293 N N . SER A 1 180 ? 15.758 -3.217 -0.581 1.00 44.81 180 SER A N 1
ATOM 1294 C CA . SER A 1 180 ? 14.401 -2.715 -0.329 1.00 44.81 180 SER A CA 1
ATOM 1295 C C . SER A 1 180 ? 14.396 -1.971 1.004 1.00 44.81 180 SER A C 1
ATOM 1297 O O . SER A 1 180 ? 14.843 -2.513 2.017 1.00 44.81 180 SER A O 1
ATOM 1299 N N . ARG A 1 181 ? 13.915 -0.724 1.020 1.00 45.34 181 ARG A N 1
ATOM 1300 C CA . ARG A 1 181 ? 13.642 -0.024 2.277 1.00 45.34 181 ARG A CA 1
ATOM 1301 C C . ARG A 1 181 ? 12.191 -0.271 2.654 1.00 45.34 181 ARG A C 1
ATOM 1303 O O . ARG A 1 181 ? 11.283 0.167 1.953 1.00 45.34 181 ARG A O 1
ATOM 1310 N N . ASN A 1 182 ? 12.000 -1.007 3.743 1.00 48.62 182 ASN A N 1
ATOM 1311 C CA . ASN A 1 182 ? 10.710 -1.127 4.406 1.00 48.62 182 ASN A CA 1
ATOM 1312 C C . ASN A 1 182 ? 10.667 -0.024 5.463 1.00 48.62 182 ASN A C 1
ATOM 1314 O O . ASN A 1 182 ? 11.077 -0.245 6.603 1.00 48.62 182 ASN A O 1
ATOM 1318 N N . ASP A 1 183 ? 10.229 1.173 5.082 1.00 52.25 183 ASP A N 1
ATOM 1319 C CA . ASP A 1 183 ? 10.134 2.276 6.034 1.00 52.25 183 ASP A CA 1
ATOM 1320 C C . ASP A 1 183 ? 8.826 2.121 6.818 1.00 52.25 183 ASP A C 1
ATOM 1322 O O . ASP A 1 183 ? 7.723 2.306 6.299 1.00 52.25 183 ASP A O 1
ATOM 1326 N N . PHE A 1 184 ? 8.952 1.705 8.079 1.00 53.22 184 PHE A N 1
ATOM 1327 C CA . PHE A 1 184 ? 7.842 1.685 9.026 1.00 53.22 184 PHE A CA 1
ATOM 1328 C C . PHE A 1 184 ? 7.575 3.121 9.478 1.00 53.22 184 PHE A C 1
ATOM 1330 O O . PHE A 1 184 ? 8.377 3.716 10.200 1.00 53.22 184 PHE A O 1
ATOM 1337 N N . GLN A 1 185 ? 6.465 3.694 9.021 1.00 54.38 185 GLN A N 1
ATOM 1338 C CA . GLN A 1 185 ? 6.053 5.050 9.361 1.00 54.38 185 GLN A CA 1
ATOM 1339 C C . GLN A 1 185 ? 4.993 5.017 10.461 1.00 54.38 185 GLN A C 1
ATOM 1341 O O . GLN A 1 185 ? 4.066 4.205 10.444 1.00 54.38 185 GLN A O 1
ATOM 1346 N N . THR A 1 186 ? 5.136 5.920 11.429 1.00 50.84 186 THR A N 1
ATOM 1347 C CA . THR A 1 186 ? 4.227 6.071 12.567 1.00 50.84 186 THR A CA 1
ATOM 1348 C C . THR A 1 186 ? 3.654 7.483 12.597 1.00 50.84 186 THR A C 1
ATOM 1350 O O . THR A 1 186 ? 4.314 8.449 12.214 1.00 50.84 186 THR A O 1
ATOM 1353 N N . GLY A 1 187 ? 2.405 7.612 13.035 1.00 52.56 187 GLY A N 1
ATOM 1354 C CA . GLY A 1 187 ? 1.698 8.887 13.098 1.00 52.56 187 GLY A CA 1
ATOM 1355 C C . GLY A 1 187 ? 0.606 8.888 14.161 1.00 52.56 187 GLY A C 1
ATOM 1356 O O . GLY A 1 187 ? 0.339 7.879 14.811 1.00 52.56 187 GLY A O 1
ATOM 1357 N N . TRP A 1 188 ? -0.038 10.035 14.345 1.00 50.06 188 TRP A N 1
ATOM 1358 C CA . TRP A 1 188 ? -1.177 10.197 15.246 1.00 50.06 188 TRP A CA 1
ATOM 1359 C C . TRP A 1 188 ? -2.419 10.596 14.445 1.00 50.06 188 TRP A C 1
ATOM 1361 O O . TRP A 1 188 ? -2.327 11.319 13.455 1.00 50.06 188 TRP A O 1
ATOM 1371 N N . ALA A 1 189 ? -3.580 10.108 14.871 1.00 53.53 189 ALA A N 1
ATOM 1372 C CA . ALA A 1 189 ? -4.879 10.410 14.287 1.00 53.53 189 ALA A CA 1
ATOM 1373 C C . ALA A 1 189 ? -5.803 10.973 15.374 1.00 53.53 189 ALA A C 1
ATOM 1375 O O . ALA A 1 189 ? -5.857 10.442 16.484 1.00 53.53 189 ALA A O 1
ATOM 1376 N N . ALA A 1 190 ? -6.542 12.035 15.060 1.00 46.16 190 ALA A N 1
ATOM 1377 C CA . ALA A 1 190 ? -7.544 12.628 15.942 1.00 46.16 190 ALA A CA 1
ATOM 1378 C C . ALA A 1 190 ? -8.842 12.860 15.159 1.00 46.16 190 ALA A C 1
ATOM 1380 O O . ALA A 1 190 ? -8.795 13.258 13.995 1.00 46.16 190 ALA A O 1
ATOM 1381 N N . GLY A 1 191 ? -9.988 12.613 15.793 1.00 51.47 191 GLY A N 1
ATOM 1382 C CA . GLY A 1 191 ? -11.312 12.820 15.201 1.00 51.47 191 GLY A CA 1
ATOM 1383 C C . GLY A 1 191 ? -12.369 13.081 16.272 1.00 51.47 191 GLY A C 1
ATOM 1384 O O . GLY A 1 191 ? -12.211 12.639 17.409 1.00 51.47 191 GLY A O 1
ATOM 1385 N N . ALA A 1 192 ? -13.433 13.794 15.914 1.00 39.91 192 ALA A N 1
ATOM 1386 C CA . ALA A 1 192 ? -14.567 14.127 16.778 1.00 39.91 192 ALA A CA 1
ATOM 1387 C C . ALA A 1 192 ? -15.882 13.697 16.121 1.00 39.91 192 ALA A C 1
ATOM 1389 O O . ALA A 1 192 ? -15.898 13.616 14.870 1.00 39.91 192 ALA A O 1
#

Radius of gyration: 32.28 Å; Cα contacts (8 Å, |Δi|>4): 407; chains: 1; bounding box: 90×41×99 Å

Solvent-accessible surface area (backbone atoms only — not comparable to full-atom values): 11046 Å² total; per-residue (Å²): 138,85,85,76,84,79,78,76,78,78,80,82,82,71,80,75,88,71,90,67,76,52,44,77,51,73,50,75,50,74,50,74,48,71,52,89,57,86,53,76,57,65,54,73,45,82,40,55,37,88,70,60,50,25,28,37,73,88,57,59,56,28,46,32,38,44,36,32,40,38,47,54,44,46,34,27,51,33,39,33,38,36,42,33,40,31,46,48,83,46,98,86,70,30,46,32,39,33,43,37,40,37,41,39,38,37,48,64,44,81,41,73,76,42,80,48,73,51,53,54,86,78,30,47,75,40,88,91,68,86,85,79,75,87,73,64,58,75,44,63,55,35,39,32,37,42,34,41,36,48,29,46,38,57,94,92,46,72,53,50,42,36,45,28,46,32,41,34,37,38,40,37,49,55,85,96,70,87,49,75,43,76,51,75,46,76,50,76,46,77,52,109

Mean predicted aligned error: 16.01 Å

Foldseek 3Di:
DDDDPDDDDPPDPDPDPADDPFDKDKDKDKDKDWDPDFPWDKDKDWAAQVVQFKAAPVGGGFIKMKIKTWRQGQIWMKIKMKIKGKDDPDRPFQKIKMKMKMKIFIDGDGDDIDIDMDTPPRMDTDPPDDDDDPDKDKAFGMKMKMKMKIWGDDRPDIDIWIKIKIWGWIWIDDPDDPDIDGDIDIDIDIDD